Protein AF-0000000078982359 (afdb_homodimer)

Secondary structure (DSSP, 8-state):
--PPPPPEE-SSEEEE---GGGHHHHHHHHT-HHHHTTTTTSPPPHHHHHHHHHHHHHHHHHHS--EEEEEETTT--EEEEEEEE----SS-HHHHTSPEEEEEE-GGGTTSSHHHHHHHHHHHHHHHHS-S-EEEEE-TT-HHHHHHHHHTT-EEEEEEEETTEEEEEEEE-SS----/---PPPPEE-SSEEEE---GGGHHHHHHHHT-HHHHTTTTTSPPPHHHHHHHHHHHHHHHHHHS--EEEEEETTT--EEEEEEEE----SS-HHHHTSPEEEEEE-GGGTTSSHHHHHHHHHHHHHHHHS-S-EEEEE-TT-HHHHHHHHHTT-EEEEEEEETTEEEEEEEE-SS----

InterPro domains:
  IPR000182 GNAT domain [PF13302] (12-155)
  IPR000182 GNAT domain [PS51186] (13-175)
  IPR016181 Acyl-CoA N-acyltransferase [SSF55729] (5-157)
  IPR051531 N-acetyltransferase [PTHR43792] (6-157)

Radius of gyration: 21.73 Å; Cα contacts (8 Å, |Δi|>4): 662; chains: 2; bounding box: 39×65×48 Å

Nearest PDB structures (foldseek):
  3juw-assembly2_C-2  TM=9.168E-01  e=4.240E-15  Bordetella pertussis
  3juw-assembly1_A  TM=8.957E-01  e=3.537E-15  Bordetella pertussis
  3juw-assembly1_B  TM=9.236E-01  e=1.809E-14  Bordetella pertussis
  2j8n-assembly1_A  TM=7.593E-01  e=2.368E-08  Pseudomonas aeruginosa
  4j3g-assembly2_C  TM=7.528E-01  e=7.030E-08  Brucella abortus 2308

Organism: Ruegeria pomeroyi (strain ATCC 700808 / DSM 15171 / DSS-3) (NCBI:txid246200)

Structure (mmCIF, N/CA/C/O backbone):
data_AF-0000000078982359-model_v1
#
loop_
_entity.id
_entity.type
_entity.pdbx_description
1 polymer 'Acetyltransferase, GNAT family'
#
loop_
_atom_site.group_PDB
_atom_site.id
_atom_site.type_symbol
_atom_site.label_atom_id
_atom_site.label_alt_id
_atom_site.label_comp_id
_atom_site.label_asym_id
_atom_site.label_entity_id
_atom_site.label_seq_id
_atom_site.pdbx_PDB_ins_code
_atom_site.Cartn_x
_atom_site.Cartn_y
_atom_site.Cartn_z
_atom_site.occupancy
_atom_site.B_iso_or_equiv
_atom_site.auth_seq_id
_atom_site.auth_comp_id
_atom_site.auth_asym_id
_atom_site.auth_atom_id
_atom_site.pdbx_PDB_model_num
ATOM 1 N N . MET A 1 1 ? 3.758 9.062 -18.109 1 40.22 1 MET A N 1
ATOM 2 C CA . MET A 1 1 ? 2.52 8.609 -18.75 1 40.22 1 MET A CA 1
ATOM 3 C C . MET A 1 1 ? 1.85 7.523 -17.906 1 40.22 1 MET A C 1
ATOM 5 O O . MET A 1 1 ? 2.502 6.559 -17.5 1 40.22 1 MET A O 1
ATOM 9 N N . ILE A 1 2 ? 0.733 7.883 -17.25 1 53.97 2 ILE A N 1
ATOM 10 C CA . ILE A 1 2 ? 0.033 6.926 -16.406 1 53.97 2 ILE A CA 1
ATOM 11 C C . ILE A 1 2 ? -0.2 5.625 -17.156 1 53.97 2 ILE A C 1
ATOM 13 O O . ILE A 1 2 ? -0.814 5.629 -18.234 1 53.97 2 ILE A O 1
ATOM 17 N N . ARG A 1 3 ? 0.638 4.684 -17.047 1 64.88 3 ARG A N 1
ATOM 18 C CA . ARG A 1 3 ? 0.51 3.436 -17.781 1 64.88 3 ARG A CA 1
ATOM 19 C C . ARG A 1 3 ? -0.722 2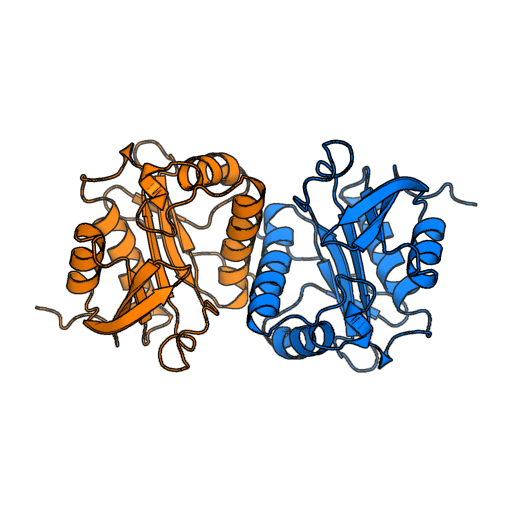.656 -17.344 1 64.88 3 ARG A C 1
ATOM 21 O O . ARG A 1 3 ? -0.945 2.469 -16.141 1 64.88 3 ARG A O 1
ATOM 28 N N . SER A 1 4 ? -1.652 2.486 -18.344 1 89.25 4 SER A N 1
ATOM 29 C CA . SER A 1 4 ? -2.863 1.702 -18.125 1 89.25 4 SER A CA 1
ATOM 30 C C . SER A 1 4 ? -2.531 0.239 -17.844 1 89.25 4 SER A C 1
ATOM 32 O O . SER A 1 4 ? -1.558 -0.293 -18.375 1 89.25 4 SER A O 1
ATOM 34 N N . ILE A 1 5 ? -3.135 -0.329 -16.906 1 96.62 5 ILE A N 1
ATOM 35 C CA . ILE A 1 5 ? -2.977 -1.745 -16.594 1 96.62 5 ILE A CA 1
ATOM 36 C C . ILE A 1 5 ? -3.523 -2.59 -17.75 1 96.62 5 ILE A C 1
ATOM 38 O O . ILE A 1 5 ? -4.691 -2.463 -18.109 1 96.62 5 ILE A O 1
ATOM 42 N N . PRO A 1 6 ? -2.734 -3.434 -18.344 1 97.62 6 PRO A N 1
ATOM 43 C CA . PRO A 1 6 ? -3.205 -4.215 -19.484 1 97.62 6 PRO A CA 1
ATOM 44 C C . PRO A 1 6 ? -4.344 -5.164 -19.125 1 97.62 6 PRO A C 1
ATOM 46 O O . PRO A 1 6 ? -4.398 -5.676 -18.016 1 97.62 6 PRO A O 1
ATOM 49 N N . ILE A 1 7 ? -5.172 -5.363 -20.078 1 98.5 7 ILE A N 1
ATOM 50 C CA . ILE A 1 7 ? -6.211 -6.379 -19.953 1 98.5 7 ILE A CA 1
ATOM 51 C C . ILE A 1 7 ? -5.762 -7.668 -20.641 1 98.5 7 ILE A C 1
ATOM 53 O O . ILE A 1 7 ? -5.332 -7.645 -21.797 1 98.5 7 ILE A O 1
ATOM 57 N N . LEU A 1 8 ? -5.766 -8.766 -19.906 1 98.81 8 LEU A N 1
ATOM 58 C CA . LEU A 1 8 ? -5.484 -10.062 -20.5 1 98.81 8 LEU A CA 1
ATOM 59 C C . LEU A 1 8 ? -6.766 -10.875 -20.688 1 98.81 8 LEU A C 1
ATOM 61 O O . LEU A 1 8 ? -7.441 -11.195 -19.703 1 98.81 8 LEU A O 1
ATOM 65 N N . ASN A 1 9 ? -7.074 -11.188 -21.906 1 98.69 9 ASN A N 1
ATOM 66 C CA . ASN A 1 9 ? -8.242 -12.016 -22.203 1 98.69 9 ASN A CA 1
ATOM 67 C C . ASN A 1 9 ? -7.844 -13.469 -22.438 1 98.69 9 ASN A C 1
ATOM 69 O O . ASN A 1 9 ? -6.895 -13.75 -23.172 1 98.69 9 ASN A O 1
ATOM 73 N N . THR A 1 10 ? -8.5 -14.359 -21.75 1 98.56 10 THR A N 1
ATOM 74 C CA . THR A 1 10 ? -8.352 -15.797 -21.984 1 98.56 10 THR A CA 1
ATOM 75 C C . THR A 1 10 ? -9.664 -16.406 -22.484 1 98.56 10 THR A C 1
ATOM 77 O O . THR A 1 10 ? -10.539 -15.68 -22.953 1 98.56 10 THR A O 1
ATOM 80 N N . GLY A 1 11 ? -9.711 -17.797 -22.531 1 98.38 11 GLY A N 1
ATOM 81 C CA . GLY A 1 11 ? -10.93 -18.438 -22.969 1 98.38 11 GLY A CA 1
ATOM 82 C C . GLY A 1 11 ? -12.133 -18.109 -22.125 1 98.38 11 GLY A C 1
ATOM 83 O O . GLY A 1 11 ? -13.219 -17.828 -22.641 1 98.38 11 GLY A O 1
ATOM 84 N N . ARG A 1 12 ? -12.016 -18.062 -20.781 1 98.69 12 ARG A N 1
ATOM 85 C CA . ARG A 1 12 ? -13.164 -17.891 -19.891 1 98.69 12 ARG A CA 1
ATOM 86 C C . ARG A 1 12 ? -12.992 -16.656 -19 1 98.69 12 ARG A C 1
ATOM 88 O O . ARG A 1 12 ? -13.938 -16.234 -18.344 1 98.69 12 ARG A O 1
ATOM 95 N N . LEU A 1 13 ? -11.742 -16.047 -19.047 1 98.88 13 LEU A N 1
ATOM 96 C CA . LEU A 1 13 ? -11.445 -15.039 -18.031 1 98.88 13 LEU A CA 1
ATOM 97 C C . LEU A 1 13 ? -10.977 -13.742 -18.672 1 98.88 13 LEU A C 1
ATOM 99 O O . LEU A 1 13 ? -10.516 -13.742 -19.812 1 98.88 13 LEU A O 1
ATOM 103 N N . ARG A 1 14 ? -11.148 -12.664 -17.969 1 98.88 14 ARG A N 1
ATOM 104 C CA . ARG A 1 14 ? -10.453 -11.398 -18.156 1 98.88 14 ARG A CA 1
ATOM 105 C C . ARG A 1 14 ? -9.656 -11.023 -16.906 1 98.88 14 ARG A C 1
ATOM 107 O O . ARG A 1 14 ? -10.195 -11.023 -15.797 1 98.88 14 ARG A O 1
ATOM 114 N N . LEU A 1 15 ? -8.375 -10.82 -17.078 1 98.94 15 LEU A N 1
ATOM 115 C CA . LEU A 1 15 ? -7.555 -10.234 -16.031 1 98.94 15 LEU A CA 1
ATOM 116 C C . LEU A 1 15 ? -7.453 -8.719 -16.203 1 98.94 15 LEU A C 1
ATOM 118 O O . LEU A 1 15 ? -7.02 -8.242 -17.25 1 98.94 15 LEU A O 1
ATOM 122 N N . VAL A 1 16 ? -7.848 -7.988 -15.203 1 98.75 16 VAL A N 1
ATOM 123 C CA . VAL A 1 16 ? -8.016 -6.547 -15.359 1 98.75 16 VAL A CA 1
ATOM 124 C C . VAL A 1 16 ? -7.449 -5.828 -14.133 1 98.75 16 VAL A C 1
ATOM 126 O O . VAL A 1 16 ? -7.32 -6.422 -13.062 1 98.75 16 VAL A O 1
ATOM 129 N N . GLY A 1 17 ? -7.035 -4.59 -14.344 1 98.38 17 GLY A N 1
ATOM 130 C CA . GLY A 1 17 ? -6.855 -3.748 -13.172 1 98.38 17 GLY A CA 1
ATOM 131 C C . GLY A 1 17 ? -8.133 -3.568 -12.367 1 98.38 17 GLY A C 1
ATOM 132 O O . GLY A 1 17 ? -9.188 -3.273 -12.93 1 98.38 17 GLY A O 1
ATOM 133 N N . MET A 1 18 ? -8.07 -3.734 -11.109 1 98.44 18 MET A N 1
ATOM 134 C CA . MET A 1 18 ? -9.273 -3.625 -10.281 1 98.44 18 MET A CA 1
ATOM 135 C C . MET A 1 18 ? -9.688 -2.166 -10.117 1 98.44 18 MET A C 1
ATOM 137 O O . MET A 1 18 ? -8.844 -1.27 -10.141 1 98.44 18 MET A O 1
ATOM 141 N N . ARG A 1 19 ? -11.008 -1.97 -9.984 1 97.56 19 ARG A N 1
ATOM 142 C CA . ARG A 1 19 ? -11.609 -0.652 -9.82 1 97.56 19 ARG A CA 1
ATOM 143 C C . ARG A 1 19 ? -12.25 -0.514 -8.445 1 97.56 19 ARG A C 1
ATOM 145 O O . ARG A 1 19 ? -12.461 -1.511 -7.746 1 97.56 19 ARG A O 1
ATOM 152 N N . PRO A 1 20 ? -12.555 0.729 -8.078 1 98 20 PRO A N 1
ATOM 153 C CA . PRO A 1 20 ? -13.172 0.924 -6.766 1 98 20 PRO A CA 1
ATOM 154 C C . PRO A 1 20 ? -14.398 0.046 -6.547 1 98 20 PRO A C 1
ATOM 156 O O . PRO A 1 20 ? -14.617 -0.461 -5.445 1 98 20 PRO A O 1
ATOM 159 N N . GLU A 1 21 ? -15.117 -0.183 -7.574 1 98.12 21 GLU A N 1
ATOM 160 C CA . GLU A 1 21 ? -16.359 -0.947 -7.477 1 98.12 21 GLU A CA 1
ATOM 161 C C . GLU A 1 21 ? -16.078 -2.42 -7.195 1 98.12 21 GLU A C 1
ATOM 163 O O . GLU A 1 21 ? -16.984 -3.174 -6.84 1 98.12 21 GLU A O 1
ATOM 168 N N . ASP A 1 22 ? -14.859 -2.873 -7.324 1 98.69 22 ASP A N 1
ATOM 169 C CA . ASP A 1 22 ? -14.484 -4.27 -7.113 1 98.69 22 ASP A CA 1
ATOM 170 C C . ASP A 1 22 ? -14.164 -4.535 -5.645 1 98.69 22 ASP A C 1
ATOM 172 O O . ASP A 1 22 ? -14.055 -5.691 -5.227 1 98.69 22 ASP A O 1
ATOM 176 N N . PHE A 1 23 ? -14.125 -3.486 -4.797 1 98.69 23 PHE A N 1
ATOM 177 C CA . PHE A 1 23 ? -13.562 -3.631 -3.459 1 98.69 23 PHE A CA 1
ATOM 178 C C . PHE A 1 23 ? -14.438 -4.543 -2.604 1 98.69 23 PHE A C 1
ATOM 180 O O . PHE A 1 23 ? -13.922 -5.391 -1.868 1 98.69 23 PHE A O 1
ATOM 187 N N . ASP A 1 24 ? -15.742 -4.34 -2.643 1 98.75 24 ASP A N 1
ATOM 188 C CA . ASP A 1 24 ? -16.594 -5.148 -1.787 1 98.75 24 ASP A CA 1
ATOM 189 C C . ASP A 1 24 ? -16.422 -6.637 -2.074 1 98.75 24 ASP A C 1
ATOM 191 O O . ASP A 1 24 ? -16.281 -7.441 -1.149 1 98.75 24 ASP A O 1
ATOM 195 N N . ARG A 1 25 ? -16.391 -7.008 -3.32 1 98.88 25 ARG A N 1
ATOM 196 C CA . ARG A 1 25 ? -16.188 -8.406 -3.709 1 98.88 25 ARG A CA 1
ATOM 197 C C . ARG A 1 25 ? -14.789 -8.883 -3.354 1 98.88 25 ARG A C 1
ATOM 199 O O . ARG A 1 25 ? -14.609 -10.016 -2.891 1 98.88 25 ARG A O 1
ATOM 206 N N . TYR A 1 26 ? -13.82 -8.062 -3.541 1 98.88 26 TYR A N 1
ATOM 207 C CA . TYR A 1 26 ? -12.445 -8.352 -3.137 1 98.88 26 TYR A CA 1
ATOM 208 C C . TYR A 1 26 ? -12.375 -8.68 -1.65 1 98.88 26 TYR A C 1
ATOM 210 O O . TYR A 1 26 ? -11.797 -9.703 -1.262 1 98.88 26 TYR A O 1
ATOM 218 N N . ALA A 1 27 ? -12.984 -7.812 -0.863 1 98.69 27 ALA A N 1
ATOM 219 C CA . ALA A 1 27 ? -12.984 -8 0.585 1 98.69 27 ALA A CA 1
ATOM 220 C C . ALA A 1 27 ? -13.703 -9.289 0.973 1 98.69 27 ALA A C 1
ATOM 222 O O . ALA A 1 27 ? -13.273 -10 1.888 1 98.69 27 ALA A O 1
ATOM 223 N N . GLU A 1 28 ? -14.781 -9.578 0.287 1 98.81 28 GLU A N 1
ATOM 224 C CA . GLU A 1 28 ? -15.516 -10.82 0.528 1 98.81 28 GLU A CA 1
ATOM 225 C C . GLU A 1 28 ? -14.625 -12.039 0.294 1 98.81 28 GLU A C 1
ATOM 227 O O . GLU A 1 28 ? -14.625 -12.977 1.092 1 98.81 28 GLU A O 1
ATOM 232 N N . ILE A 1 29 ? -13.867 -12.062 -0.733 1 98.81 29 ILE A N 1
ATOM 233 C CA . ILE A 1 29 ? -13.016 -13.188 -1.1 1 98.81 29 ILE A CA 1
ATOM 234 C C . ILE A 1 29 ? -11.938 -13.383 -0.037 1 98.81 29 ILE A C 1
ATOM 236 O O . ILE A 1 29 ? -11.727 -14.492 0.443 1 98.81 29 ILE A O 1
ATOM 240 N N . TRP A 1 30 ? -11.32 -12.32 0.445 1 98.56 30 TRP A N 1
ATOM 241 C CA . TRP A 1 30 ? -10.211 -12.406 1.384 1 98.56 30 TRP A CA 1
ATOM 242 C C . TRP A 1 30 ? -10.711 -12.641 2.805 1 98.56 30 TRP A C 1
ATOM 244 O O . TRP A 1 30 ? -9.93 -12.984 3.697 1 98.56 30 TRP A O 1
ATOM 254 N N . ALA A 1 31 ? -12.016 -12.477 2.977 1 98.19 31 ALA A N 1
ATOM 255 C CA . ALA A 1 31 ? -12.609 -12.766 4.277 1 98.19 31 ALA A CA 1
ATOM 256 C C . ALA A 1 31 ? -13.016 -14.227 4.383 1 98.19 31 ALA A C 1
ATOM 258 O O . ALA A 1 31 ? -13.383 -14.703 5.461 1 98.19 31 ALA A O 1
ATOM 259 N N . ASP A 1 32 ? -12.961 -14.969 3.33 1 98.19 32 ASP A N 1
ATOM 260 C CA . ASP A 1 32 ? -13.398 -16.359 3.289 1 98.19 32 ASP A CA 1
ATOM 261 C C . ASP A 1 32 ? -12.312 -17.297 3.83 1 98.19 32 ASP A C 1
ATOM 263 O O . ASP A 1 32 ? -11.188 -17.312 3.322 1 98.19 32 ASP A O 1
ATOM 267 N N . GLU A 1 33 ? -12.648 -18.125 4.785 1 97.44 33 GLU A N 1
ATOM 268 C CA . GLU A 1 33 ? -11.711 -19.031 5.441 1 97.44 33 GLU A CA 1
ATOM 269 C C . GLU A 1 33 ? -11.141 -20.047 4.453 1 97.44 33 GLU A C 1
ATOM 271 O O . GLU A 1 33 ? -9.984 -20.453 4.582 1 97.44 33 GLU A O 1
ATOM 276 N N . GLN A 1 34 ? -11.93 -20.406 3.52 1 96.69 34 GLN A N 1
ATOM 277 C CA . GLN A 1 34 ? -11.461 -21.375 2.521 1 96.69 34 GLN A CA 1
ATOM 278 C C . GLN A 1 34 ? -10.367 -20.766 1.645 1 96.69 34 GLN A C 1
ATOM 280 O O . GLN A 1 34 ? -9.453 -21.469 1.22 1 96.69 34 GLN A O 1
ATOM 285 N N . VAL A 1 35 ? -10.445 -19.516 1.417 1 97.44 35 VAL A N 1
ATOM 286 C CA . VAL A 1 35 ? -9.492 -18.828 0.551 1 97.44 35 VAL A CA 1
ATOM 287 C C . VAL A 1 35 ? -8.164 -18.656 1.277 1 97.44 35 VAL A C 1
ATOM 289 O O . VAL A 1 35 ? -7.098 -18.891 0.696 1 97.44 35 VAL A O 1
ATOM 292 N N . VAL A 1 36 ? -8.211 -18.375 2.586 1 97 36 VAL A N 1
ATOM 293 C CA . VAL A 1 36 ? -7 -17.953 3.281 1 97 36 VAL A CA 1
ATOM 294 C C . VAL A 1 36 ? -6.391 -19.141 4.023 1 97 36 VAL A C 1
ATOM 296 O O . VAL A 1 36 ? -5.371 -19 4.699 1 97 36 VAL A O 1
ATOM 299 N N . ARG A 1 37 ? -6.977 -20.297 3.859 1 94.88 37 ARG A N 1
ATOM 300 C CA . ARG A 1 37 ? -6.582 -21.469 4.633 1 94.88 37 ARG A CA 1
ATOM 301 C C . ARG A 1 37 ? -5.082 -21.719 4.512 1 94.88 37 ARG A C 1
ATOM 303 O O . ARG A 1 37 ? -4.414 -22.016 5.508 1 94.88 37 ARG A O 1
ATOM 310 N N . HIS A 1 38 ? -4.555 -21.578 3.322 1 94.62 38 HIS A N 1
ATOM 311 C CA . HIS A 1 38 ? -3.143 -21.859 3.092 1 94.62 38 HIS A CA 1
ATOM 312 C C . HIS A 1 38 ? -2.326 -20.578 3.039 1 94.62 38 HIS A C 1
ATOM 314 O O . HIS A 1 38 ? -1.146 -20.594 2.684 1 94.62 38 HIS A O 1
ATOM 320 N N . ILE A 1 39 ? -2.969 -19.422 3.277 1 93.25 39 ILE A N 1
ATOM 321 C CA . ILE A 1 39 ? -2.336 -18.109 3.223 1 93.25 39 ILE A CA 1
ATOM 322 C C . ILE A 1 39 ? -2.443 -17.438 4.586 1 93.25 39 ILE A C 1
ATOM 324 O O . ILE A 1 39 ? -3.264 -16.531 4.77 1 93.25 39 ILE A O 1
ATOM 328 N N . GLY A 1 40 ? -1.686 -17.812 5.527 1 88.81 40 GLY A N 1
ATOM 329 C CA . GLY A 1 40 ? -1.675 -17.219 6.855 1 88.81 40 GLY A CA 1
ATOM 330 C C . GLY A 1 40 ? -2.762 -17.766 7.762 1 88.81 40 GLY A C 1
ATOM 331 O O . GLY A 1 40 ? -2.676 -17.656 8.984 1 88.81 40 GLY A O 1
ATOM 332 N N . GLY A 1 41 ? -3.955 -18.328 7.203 1 90.38 41 GLY A N 1
ATOM 333 C CA . GLY A 1 41 ? -4.965 -19.047 7.961 1 90.38 41 GLY A CA 1
ATOM 334 C C . GLY A 1 41 ? -5.941 -18.125 8.68 1 90.38 41 GLY A C 1
ATOM 335 O O . GLY A 1 41 ? -6.746 -18.578 9.492 1 90.38 41 GLY A O 1
ATOM 336 N N . LYS A 1 42 ? -5.859 -16.875 8.516 1 94.44 42 LYS A N 1
ATOM 337 C CA . LYS A 1 42 ? -6.746 -15.898 9.148 1 94.44 42 LYS A CA 1
ATOM 338 C C . LYS A 1 42 ? -7.387 -14.977 8.117 1 94.44 42 LYS A C 1
ATOM 340 O O . LYS A 1 42 ? -6.684 -14.336 7.332 1 94.44 42 LYS A O 1
ATOM 345 N N . PRO A 1 43 ? -8.734 -14.945 8.18 1 97.62 43 PRO A N 1
ATOM 346 C CA . PRO A 1 43 ? -9.391 -13.992 7.285 1 97.62 43 PRO A CA 1
ATOM 347 C C . PRO A 1 43 ? -8.93 -12.555 7.516 1 97.62 43 PRO A C 1
ATOM 349 O O . PRO A 1 43 ? -8.703 -12.148 8.656 1 97.62 43 PRO A O 1
ATOM 352 N N . ARG A 1 44 ? -8.852 -11.836 6.441 1 96.75 44 ARG A N 1
ATOM 353 C CA . ARG A 1 44 ? -8.516 -10.422 6.559 1 96.75 44 ARG A CA 1
ATOM 354 C C . ARG A 1 44 ? -9.734 -9.609 6.984 1 96.75 44 ARG A C 1
ATOM 356 O O . ARG A 1 44 ? -10.852 -9.867 6.543 1 96.75 44 ARG A O 1
ATOM 363 N N . SER A 1 45 ? -9.453 -8.656 7.891 1 96.06 45 SER A N 1
ATOM 364 C CA . SER A 1 45 ? -10.484 -7.656 8.164 1 96.06 45 SER A CA 1
ATOM 365 C C . SER A 1 45 ? -10.719 -6.766 6.945 1 96.06 45 SER A C 1
ATOM 367 O O . SER A 1 45 ? -9.906 -6.738 6.02 1 96.06 45 SER A O 1
ATOM 369 N N . ARG A 1 46 ? -11.844 -6.07 6.914 1 95.75 46 ARG A N 1
ATOM 370 C CA . ARG A 1 46 ? -12.141 -5.164 5.809 1 95.75 46 ARG A CA 1
ATOM 371 C C . ARG A 1 46 ? -11.062 -4.094 5.672 1 95.75 46 ARG A C 1
ATOM 373 O O . ARG A 1 46 ? -10.719 -3.691 4.559 1 95.75 46 ARG A O 1
ATOM 380 N N . GLY A 1 47 ? -10.531 -3.592 6.809 1 96.06 47 GLY A N 1
ATOM 381 C CA . GLY A 1 47 ? -9.445 -2.631 6.785 1 96.06 47 GLY A CA 1
ATOM 382 C C . GLY A 1 47 ? -8.172 -3.188 6.18 1 96.06 47 GLY A C 1
ATOM 383 O O . GLY A 1 47 ? -7.508 -2.518 5.383 1 96.06 47 GLY A O 1
ATOM 384 N N . GLU A 1 48 ? -7.812 -4.383 6.578 1 96.19 48 GLU A N 1
ATOM 385 C CA . GLU A 1 48 ? -6.652 -5.043 5.984 1 96.19 48 GLU A CA 1
ATOM 386 C C . GLU A 1 48 ? -6.832 -5.227 4.48 1 96.19 48 GLU A C 1
ATOM 388 O O . GLU A 1 48 ? -5.875 -5.082 3.713 1 96.19 48 GLU A O 1
ATOM 393 N N . CYS A 1 49 ? -8.078 -5.531 4.086 1 98 49 CYS A N 1
ATOM 394 C CA . CYS A 1 49 ? -8.383 -5.676 2.666 1 98 49 CYS A CA 1
ATOM 395 C C . CYS A 1 49 ? -8.227 -4.344 1.939 1 98 49 CYS A C 1
ATOM 397 O O . CYS A 1 49 ? -7.711 -4.297 0.822 1 98 49 CYS A O 1
ATOM 399 N N . TRP A 1 50 ? -8.672 -3.311 2.566 1 97.88 50 TRP A N 1
ATOM 400 C CA . TRP A 1 50 ? -8.539 -1.994 1.952 1 97.88 50 TRP A CA 1
ATOM 401 C C . TRP A 1 50 ? -7.07 -1.646 1.717 1 97.88 50 TRP A C 1
ATOM 403 O O . TRP A 1 50 ? -6.695 -1.229 0.62 1 97.88 50 TRP A O 1
ATOM 413 N N . ASP A 1 51 ? -6.242 -1.884 2.693 1 97.5 51 ASP A N 1
ATOM 414 C CA . ASP A 1 51 ? -4.812 -1.611 2.572 1 97.5 51 ASP A CA 1
ATOM 415 C C . ASP A 1 51 ? -4.195 -2.428 1.44 1 97.5 51 ASP A C 1
ATOM 417 O O . ASP A 1 51 ? -3.426 -1.898 0.635 1 97.5 51 ASP A O 1
ATOM 421 N N . ALA A 1 52 ? -4.531 -3.691 1.439 1 97.94 52 ALA A N 1
ATOM 422 C CA . ALA A 1 52 ? -3.996 -4.57 0.401 1 97.94 52 ALA A CA 1
ATOM 423 C C . ALA A 1 52 ? -4.488 -4.148 -0.981 1 97.94 52 ALA A C 1
ATOM 425 O O . ALA A 1 52 ? -3.727 -4.164 -1.95 1 97.94 52 ALA A O 1
ATOM 426 N N . PHE A 1 53 ? -5.785 -3.742 -1.032 1 98.69 53 PHE A N 1
ATOM 427 C CA . PHE A 1 53 ? -6.422 -3.297 -2.266 1 98.69 53 PHE A CA 1
ATOM 428 C C . PHE A 1 53 ? -5.711 -2.072 -2.83 1 98.69 53 PHE A C 1
ATOM 430 O O . PHE A 1 53 ? -5.418 -2.012 -4.027 1 98.69 53 PHE A O 1
ATOM 437 N N . LEU A 1 54 ? -5.363 -1.138 -1.993 1 98.44 54 LEU A N 1
ATOM 438 C CA . LEU A 1 54 ? -4.633 0.064 -2.383 1 98.44 54 LEU A CA 1
ATOM 439 C C . LEU A 1 54 ? -3.217 -0.28 -2.83 1 98.44 54 LEU A C 1
ATOM 441 O O . LEU A 1 54 ? -2.723 0.266 -3.818 1 98.44 54 LEU A O 1
ATOM 445 N N . ARG A 1 55 ? -2.557 -1.158 -2.133 1 98.31 55 ARG A N 1
ATOM 446 C CA . ARG A 1 55 ? -1.194 -1.547 -2.48 1 98.31 55 ARG A CA 1
ATOM 447 C C . ARG A 1 55 ? -1.147 -2.199 -3.859 1 98.31 55 ARG A C 1
ATOM 449 O O . ARG A 1 55 ? -0.199 -1.988 -4.617 1 98.31 55 ARG A O 1
ATOM 456 N N . ASN A 1 56 ? -2.176 -3 -4.129 1 98.5 56 ASN A N 1
ATOM 457 C CA . ASN A 1 56 ? -2.234 -3.623 -5.449 1 98.5 56 ASN A CA 1
ATOM 458 C C . ASN A 1 56 ? -2.246 -2.582 -6.562 1 98.5 56 ASN A C 1
ATOM 460 O O . ASN A 1 56 ? -1.494 -2.695 -7.531 1 98.5 56 ASN A O 1
ATOM 464 N N . GLU A 1 57 ? -3.068 -1.582 -6.41 1 98 57 GLU A N 1
ATOM 465 C CA . GLU A 1 57 ? -3.146 -0.511 -7.402 1 98 57 GLU A CA 1
ATOM 466 C C . GLU A 1 57 ? -1.838 0.27 -7.473 1 98 57 GLU A C 1
ATOM 468 O O . GLU A 1 57 ? -1.324 0.53 -8.562 1 98 57 GLU A O 1
ATOM 473 N N . GLY A 1 58 ? -1.33 0.603 -6.359 1 98 58 GLY A N 1
ATOM 474 C CA . GLY A 1 58 ? -0.084 1.352 -6.332 1 98 58 GLY A CA 1
ATOM 475 C C . GLY A 1 58 ? 1.078 0.6 -6.953 1 98 58 GLY A C 1
ATOM 476 O O . GLY A 1 58 ? 1.948 1.203 -7.582 1 98 58 GLY A O 1
ATOM 477 N N . HIS A 1 59 ? 1.102 -0.661 -6.727 1 98.31 59 HIS A N 1
ATOM 478 C CA . HIS A 1 59 ? 2.197 -1.469 -7.25 1 98.31 59 HIS A CA 1
ATOM 479 C C . HIS A 1 59 ? 2.275 -1.375 -8.773 1 98.31 59 HIS A C 1
ATOM 481 O O . HIS A 1 59 ? 3.359 -1.207 -9.336 1 98.31 59 HIS A O 1
ATOM 487 N N . TRP A 1 60 ? 1.129 -1.481 -9.469 1 97.88 60 TRP A N 1
ATOM 488 C CA . TRP A 1 60 ? 1.105 -1.334 -10.922 1 97.88 60 TRP A CA 1
ATOM 489 C C . TRP A 1 60 ? 1.743 -0.015 -11.344 1 97.88 60 TRP A C 1
ATOM 491 O O . TRP A 1 60 ? 2.586 0.014 -12.242 1 97.88 60 TRP A O 1
ATOM 501 N N . HIS A 1 61 ? 1.416 0.956 -10.672 1 95.75 61 HIS A N 1
ATOM 502 C CA . HIS A 1 61 ? 1.817 2.289 -11.102 1 95.75 61 HIS A CA 1
ATOM 503 C C . HIS A 1 61 ? 3.273 2.568 -10.742 1 95.75 61 HIS A C 1
ATOM 505 O O . HIS A 1 61 ? 3.971 3.277 -11.469 1 95.75 61 HIS A O 1
ATOM 511 N N . MET A 1 62 ? 3.711 1.947 -9.711 1 97.25 62 MET A N 1
ATOM 512 C CA . MET A 1 62 ? 5.066 2.24 -9.25 1 97.25 62 MET A CA 1
ATOM 513 C C . MET A 1 62 ? 6.082 1.33 -9.938 1 97.25 62 MET A C 1
ATOM 515 O O . MET A 1 62 ? 7.254 1.687 -10.062 1 97.25 62 MET A O 1
ATOM 519 N N . THR A 1 63 ? 5.605 0.162 -10.406 1 97.06 63 THR A N 1
ATOM 520 C CA . THR A 1 63 ? 6.602 -0.803 -10.859 1 97.06 63 THR A CA 1
ATOM 521 C C . THR A 1 63 ? 6.312 -1.257 -12.281 1 97.06 63 THR A C 1
ATOM 523 O O . THR A 1 63 ? 7.172 -1.846 -12.938 1 97.06 63 THR A O 1
ATOM 526 N N . GLY A 1 64 ? 5.109 -1.049 -12.805 1 96.56 64 GLY A N 1
ATOM 527 C CA . GLY A 1 64 ? 4.762 -1.439 -14.156 1 96.56 64 GLY A CA 1
ATOM 528 C C . GLY A 1 64 ? 4.211 -2.85 -14.25 1 96.56 64 GLY A C 1
ATOM 529 O O . GLY A 1 64 ? 3.959 -3.354 -15.344 1 96.56 64 GLY A O 1
ATOM 530 N N . PHE A 1 65 ? 4.125 -3.512 -13.141 1 97.69 65 PHE A N 1
ATOM 531 C CA . PHE A 1 65 ? 3.451 -4.801 -13.031 1 97.69 65 PHE A CA 1
ATOM 532 C C . PHE A 1 65 ? 2.756 -4.941 -11.688 1 97.69 65 PHE A C 1
ATOM 534 O O . PHE A 1 65 ? 2.949 -4.113 -10.789 1 97.69 65 PHE A O 1
ATOM 541 N N . GLY A 1 66 ? 1.85 -5.965 -11.594 1 98.25 66 GLY A N 1
ATOM 542 C CA . GLY A 1 66 ? 1.102 -6.113 -10.352 1 98.25 66 GLY A CA 1
ATOM 543 C C . GLY A 1 66 ? 0.059 -7.215 -10.414 1 98.25 66 GLY A C 1
ATOM 544 O O . GLY A 1 66 ? 0.182 -8.148 -11.203 1 98.25 66 GLY A O 1
ATOM 545 N N . GLN A 1 67 ? -0.887 -7.125 -9.484 1 98.75 67 GLN A N 1
ATOM 546 C CA . GLN A 1 67 ? -1.969 -8.094 -9.367 1 98.75 67 GLN A CA 1
ATOM 547 C C . GLN A 1 67 ? -3.174 -7.684 -10.211 1 98.75 67 GLN A C 1
ATOM 549 O O . GLN A 1 67 ? -3.652 -6.555 -10.102 1 98.75 67 GLN A O 1
ATOM 554 N N . TRP A 1 68 ? -3.621 -8.641 -11.008 1 98.94 68 TRP A N 1
ATOM 555 C CA . TRP A 1 68 ? -4.895 -8.461 -11.695 1 98.94 68 TRP A CA 1
ATOM 556 C C . TRP A 1 68 ? -6.051 -8.977 -10.844 1 98.94 68 TRP A C 1
ATOM 558 O O . TRP A 1 68 ? -5.887 -9.922 -10.07 1 98.94 68 TRP A O 1
ATOM 568 N N . GLY A 1 69 ? -7.219 -8.305 -11.016 1 98.94 69 GLY A N 1
ATOM 569 C CA . GLY A 1 69 ? -8.453 -9.023 -10.734 1 98.94 69 GLY A CA 1
ATOM 570 C C . GLY A 1 69 ? -8.797 -10.055 -11.789 1 98.94 69 GLY A C 1
ATOM 571 O O . GLY A 1 69 ? -8.633 -9.805 -12.984 1 98.94 69 GLY A O 1
ATOM 572 N N . VAL A 1 70 ? -9.164 -11.227 -11.336 1 98.94 70 VAL A N 1
ATOM 573 C CA . VAL A 1 70 ? -9.617 -12.289 -12.227 1 98.94 70 VAL A CA 1
ATOM 574 C C . VAL A 1 70 ? -11.141 -12.234 -12.352 1 98.94 70 VAL A C 1
ATOM 576 O O . VAL A 1 70 ? -11.859 -12.453 -11.367 1 98.94 70 VAL A O 1
ATOM 579 N N . VAL A 1 71 ? -11.609 -11.969 -13.57 1 98.94 71 VAL A N 1
ATOM 580 C CA . VAL A 1 71 ? -13.031 -11.773 -13.805 1 98.94 71 VAL A CA 1
ATOM 581 C C . VAL A 1 71 ? -13.547 -12.852 -14.758 1 98.94 71 VAL A C 1
ATOM 583 O O . VAL A 1 71 ? -12.953 -13.094 -15.812 1 98.94 71 VAL A O 1
ATOM 586 N N . LEU A 1 72 ? -14.641 -13.492 -14.32 1 98.75 72 LEU A N 1
ATOM 587 C CA . LEU A 1 72 ? -15.305 -14.422 -15.234 1 98.75 72 LEU A CA 1
ATOM 588 C C . LEU A 1 72 ? -15.977 -13.672 -16.375 1 98.75 72 LEU A C 1
ATOM 590 O O . LEU A 1 72 ? -16.766 -12.75 -16.141 1 98.75 72 LEU A O 1
ATOM 594 N N . GLN A 1 73 ? -15.664 -14.094 -17.578 1 98.25 73 GLN A N 1
ATOM 595 C CA . GLN A 1 73 ? -16.234 -13.406 -18.734 1 98.25 73 GLN A CA 1
ATOM 596 C C . GLN A 1 73 ? -17.75 -13.586 -18.766 1 98.25 73 GLN A C 1
ATOM 598 O O . GLN A 1 73 ? -18.484 -12.648 -19.094 1 98.25 73 GLN A O 1
ATOM 603 N N . LYS A 1 74 ? -18.172 -14.742 -18.422 1 97.25 74 LYS A N 1
ATOM 604 C CA . LYS A 1 74 ? -19.594 -15.086 -18.547 1 97.25 74 LYS A CA 1
ATOM 605 C C . LYS A 1 74 ? -20.453 -14.234 -17.609 1 97.25 74 LYS A C 1
ATOM 607 O O . LYS A 1 74 ? -21.547 -13.82 -17.969 1 97.25 74 LYS A O 1
ATOM 612 N N . THR A 1 75 ? -20 -13.906 -16.422 1 97.75 75 THR A N 1
ATOM 613 C CA . THR A 1 75 ? -20.828 -13.25 -15.414 1 97.75 75 THR A CA 1
ATOM 614 C C . THR A 1 75 ? -20.281 -11.867 -15.078 1 97.75 75 THR A C 1
ATOM 616 O O . THR A 1 75 ? -20.938 -11.086 -14.383 1 97.75 75 THR A O 1
ATOM 619 N N . ARG A 1 76 ? -19.078 -11.586 -15.508 1 98 76 ARG A N 1
ATOM 620 C CA . ARG A 1 76 ? -18.375 -10.336 -15.219 1 98 76 ARG A CA 1
ATOM 621 C C . ARG A 1 76 ? -18.094 -10.195 -13.727 1 98 76 ARG A C 1
ATOM 623 O O . ARG A 1 76 ? -17.922 -9.086 -13.227 1 98 76 ARG A O 1
ATOM 630 N N . ARG A 1 77 ? -18.125 -11.281 -13.07 1 98.38 77 ARG A N 1
ATOM 631 C CA . ARG A 1 77 ? -17.906 -11.289 -11.625 1 98.38 77 ARG A CA 1
ATOM 632 C C . ARG A 1 77 ? -16.422 -11.477 -11.312 1 98.38 77 ARG A C 1
ATOM 634 O O . ARG A 1 77 ? -15.75 -12.32 -11.906 1 98.38 77 ARG A O 1
ATOM 641 N N . LEU A 1 78 ? -15.922 -10.617 -10.375 1 98.94 78 LEU A N 1
ATOM 642 C CA . LEU A 1 78 ? -14.594 -10.844 -9.812 1 98.94 78 LEU A CA 1
ATOM 643 C C . LEU A 1 78 ? -14.547 -12.141 -9.023 1 98.94 78 LEU A C 1
ATOM 645 O O . LEU A 1 78 ? -15.344 -12.344 -8.102 1 98.94 78 LEU A O 1
ATOM 649 N N . VAL A 1 79 ? -13.594 -13.039 -9.352 1 98.88 79 VAL A N 1
ATOM 650 C CA . VAL A 1 79 ? -13.586 -14.336 -8.688 1 98.88 79 VAL A CA 1
ATOM 651 C C . VAL A 1 79 ? -12.203 -14.609 -8.102 1 98.88 79 VAL A C 1
ATOM 653 O O . VAL A 1 79 ? -11.93 -15.719 -7.633 1 98.88 79 VAL A O 1
ATOM 656 N N . GLY A 1 80 ? -11.328 -13.688 -8.141 1 98.81 80 GLY A N 1
ATOM 657 C CA . GLY A 1 80 ? -10.008 -13.859 -7.559 1 98.81 80 GLY A CA 1
ATOM 658 C C . GLY A 1 80 ? -9.016 -12.805 -8.008 1 98.81 80 GLY A C 1
ATOM 659 O O . GLY A 1 80 ? -9.406 -11.734 -8.461 1 98.81 80 GLY A O 1
ATOM 660 N N . GLN A 1 81 ? -7.762 -13.062 -7.797 1 98.88 81 GLN A N 1
ATOM 661 C CA . GLN A 1 81 ? -6.66 -12.211 -8.242 1 98.88 81 GLN A CA 1
ATOM 662 C C . GLN A 1 81 ? -5.41 -13.039 -8.523 1 98.88 81 GLN A C 1
ATOM 664 O O . GLN A 1 81 ? -5.254 -14.141 -7.988 1 98.88 81 GLN A O 1
ATOM 669 N N . ALA A 1 82 ? -4.617 -12.562 -9.375 1 98.88 82 ALA A N 1
ATOM 670 C CA . ALA A 1 82 ? -3.361 -13.203 -9.758 1 98.88 82 ALA A CA 1
ATOM 671 C C . ALA A 1 82 ? -2.359 -12.18 -10.273 1 98.88 82 ALA A C 1
ATOM 673 O O . ALA A 1 82 ? -2.734 -11.227 -10.961 1 98.88 82 ALA A O 1
ATOM 674 N N . GLY A 1 83 ? -1.139 -12.383 -9.945 1 98.75 83 GLY A N 1
ATOM 675 C CA . GLY A 1 83 ? -0.109 -11.5 -10.469 1 98.75 83 GLY A CA 1
ATOM 676 C C . GLY A 1 83 ? 1.149 -11.484 -9.625 1 98.75 83 GLY A C 1
ATOM 677 O O . GLY A 1 83 ? 1.568 -12.516 -9.102 1 98.75 83 GLY A O 1
ATOM 678 N N . PHE A 1 84 ? 1.797 -10.359 -9.594 1 98.62 84 PHE A N 1
ATOM 679 C CA . PHE A 1 84 ? 3.154 -10.289 -9.07 1 98.62 84 PHE A CA 1
ATOM 680 C C . PHE A 1 84 ? 3.328 -9.055 -8.188 1 98.62 84 PHE A C 1
ATOM 682 O O . PHE A 1 84 ? 2.619 -8.062 -8.352 1 98.62 84 PHE A O 1
ATOM 689 N N . PHE A 1 85 ? 4.223 -9.109 -7.273 1 98.44 85 PHE A N 1
ATOM 690 C CA . PHE A 1 85 ? 4.469 -7.98 -6.383 1 98.44 85 PHE A CA 1
ATOM 691 C C . PHE A 1 85 ? 5.82 -8.117 -5.695 1 98.44 85 PHE A C 1
ATOM 693 O O . PHE A 1 85 ? 6.348 -9.227 -5.566 1 98.44 85 PHE A O 1
ATOM 700 N N . TYR A 1 86 ? 6.406 -6.996 -5.316 1 97.62 86 TYR A N 1
ATOM 701 C CA . TYR A 1 86 ? 7.527 -7.023 -4.383 1 97.62 86 TYR A CA 1
ATOM 702 C C . TYR A 1 86 ? 7.039 -7.086 -2.941 1 97.62 86 TYR A C 1
ATOM 704 O O . TYR A 1 86 ? 6.125 -6.352 -2.557 1 97.62 86 TYR A O 1
ATOM 712 N N . SER A 1 87 ? 7.551 -7.965 -2.273 1 92.06 87 SER A N 1
ATOM 713 C CA . SER A 1 87 ? 7.254 -8.078 -0.85 1 92.06 87 SER A CA 1
ATOM 714 C C . SER A 1 87 ? 8.523 -7.973 -0.008 1 92.06 87 SER A C 1
ATOM 716 O O . SER A 1 87 ? 9.633 -8.078 -0.533 1 92.06 87 SER A O 1
ATOM 718 N N . SER A 1 88 ? 8.391 -7.531 1.222 1 87.31 88 SER A N 1
ATOM 719 C CA . SER A 1 88 ? 9.477 -7.523 2.191 1 87.31 88 SER A CA 1
ATOM 720 C C . SER A 1 88 ? 9.164 -8.422 3.385 1 87.31 88 SER A C 1
ATOM 722 O O . SER A 1 88 ? 8.711 -7.938 4.426 1 87.31 88 SER A O 1
ATOM 724 N N . ARG A 1 89 ? 9.406 -9.688 3.195 1 89.94 89 ARG A N 1
ATOM 725 C CA . ARG A 1 89 ? 9.008 -10.656 4.215 1 89.94 89 ARG A CA 1
ATOM 726 C C . ARG A 1 89 ? 10.227 -11.188 4.969 1 89.94 89 ARG A C 1
ATOM 728 O O . ARG A 1 89 ? 10.117 -12.156 5.715 1 89.94 89 ARG A O 1
ATOM 735 N N . ASP A 1 90 ? 11.367 -10.539 4.793 1 91.38 90 ASP A N 1
ATOM 736 C CA . ASP A 1 90 ? 12.609 -10.883 5.48 1 91.38 90 ASP A CA 1
ATOM 737 C C . ASP A 1 90 ? 12.977 -12.344 5.25 1 91.38 90 ASP A C 1
ATOM 739 O O . ASP A 1 90 ? 13.25 -13.078 6.199 1 91.38 90 ASP A O 1
ATOM 743 N N . MET A 1 91 ? 12.891 -12.812 4.004 1 95.94 91 MET A N 1
ATOM 744 C CA . MET A 1 91 ? 13.219 -14.188 3.645 1 95.94 91 MET A CA 1
ATOM 745 C C . MET A 1 91 ? 14.617 -14.266 3.029 1 95.94 91 MET A C 1
ATOM 747 O O . MET A 1 91 ? 15.039 -15.336 2.58 1 95.94 91 MET A O 1
ATOM 751 N N . GLY A 1 92 ? 15.359 -13.109 3.006 1 95 92 GLY A N 1
ATOM 752 C CA . GLY A 1 92 ? 16.703 -13.07 2.457 1 95 92 GLY A CA 1
ATOM 753 C C . GLY A 1 92 ? 16.766 -12.477 1.064 1 95 92 GLY A C 1
ATOM 754 O O . GLY A 1 92 ? 15.75 -12.398 0.37 1 95 92 GLY A O 1
ATOM 755 N N . PRO A 1 93 ? 17.953 -11.984 0.638 1 94.38 93 PRO A N 1
ATOM 756 C CA . PRO A 1 93 ? 18.094 -11.266 -0.632 1 94.38 93 PRO A CA 1
ATOM 757 C C . PRO A 1 93 ? 17.812 -12.156 -1.844 1 94.38 93 PRO A C 1
ATOM 759 O O . PRO A 1 93 ? 17.469 -11.648 -2.914 1 94.38 93 PRO A O 1
ATOM 762 N N . ASP A 1 94 ? 17.969 -13.445 -1.657 1 95.62 94 ASP A N 1
ATOM 763 C CA . ASP A 1 94 ? 17.719 -14.359 -2.77 1 95.62 94 ASP A CA 1
ATOM 764 C C . ASP A 1 94 ? 16.234 -14.531 -3.031 1 95.62 94 ASP A C 1
ATOM 766 O O . ASP A 1 94 ? 15.836 -15.109 -4.043 1 95.62 94 ASP A O 1
ATOM 770 N N . PHE A 1 95 ? 15.445 -14.07 -2.127 1 97.31 95 PHE A N 1
ATOM 771 C CA . PHE A 1 95 ? 14 -14.164 -2.26 1 97.31 95 PHE A CA 1
ATOM 772 C C . PHE A 1 95 ? 13.375 -12.773 -2.342 1 97.31 95 PHE A C 1
ATOM 774 O O . PHE A 1 95 ? 12.68 -12.453 -3.307 1 97.31 95 PHE A O 1
ATOM 781 N N . ASP A 1 96 ? 13.766 -11.844 -1.424 1 95.81 96 ASP A N 1
ATOM 782 C CA . ASP A 1 96 ? 13.086 -10.562 -1.23 1 95.81 96 ASP A CA 1
ATOM 783 C C . ASP A 1 96 ? 13.43 -9.586 -2.35 1 95.81 96 ASP A C 1
ATOM 785 O O . ASP A 1 96 ? 12.742 -8.578 -2.537 1 95.81 96 ASP A O 1
ATOM 789 N N . ALA A 1 97 ? 14.469 -9.828 -3.117 1 94.94 97 ALA A N 1
ATOM 790 C CA . ALA A 1 97 ? 14.906 -8.922 -4.172 1 94.94 97 ALA A CA 1
ATOM 791 C C . ALA A 1 97 ? 14.125 -9.156 -5.461 1 94.94 97 ALA A C 1
ATOM 793 O O . ALA A 1 97 ? 14.227 -8.375 -6.41 1 94.94 97 ALA A O 1
ATOM 794 N N . TYR A 1 98 ? 13.266 -10.164 -5.516 1 97.19 98 TYR A N 1
ATOM 795 C CA . TYR A 1 98 ? 12.602 -10.539 -6.762 1 97.19 98 TYR A CA 1
ATOM 796 C C . TYR A 1 98 ? 11.094 -10.453 -6.625 1 97.19 98 TYR A C 1
ATOM 798 O O . TYR A 1 98 ? 10.547 -10.648 -5.535 1 97.19 98 TYR A O 1
ATOM 806 N N . PRO A 1 99 ? 10.406 -10.195 -7.805 1 97.88 99 PRO A N 1
ATOM 807 C CA . PRO A 1 99 ? 8.945 -10.227 -7.746 1 97.88 99 PRO A CA 1
ATOM 80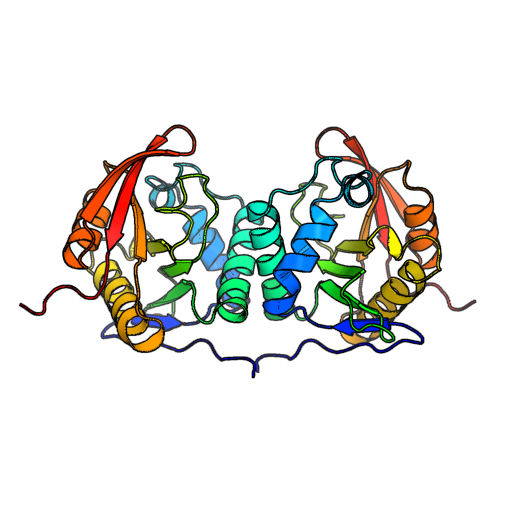8 C C . PRO A 1 99 ? 8.406 -11.586 -7.309 1 97.88 99 PRO A C 1
ATOM 810 O O . PRO A 1 99 ? 8.93 -12.625 -7.715 1 97.88 99 PRO A O 1
ATOM 813 N N . GLU A 1 100 ? 7.457 -11.5 -6.496 1 98.44 100 GLU A N 1
ATOM 814 C CA . GLU A 1 100 ? 6.762 -12.695 -6.023 1 98.44 100 GLU A CA 1
ATOM 815 C C . GLU A 1 100 ? 5.438 -12.883 -6.758 1 98.44 100 GLU A C 1
ATOM 817 O O . GLU A 1 100 ? 4.711 -11.914 -7.008 1 98.44 100 GLU A O 1
ATOM 822 N N . ALA A 1 101 ? 5.18 -14.117 -7.137 1 98.5 101 ALA A N 1
ATOM 823 C CA . ALA A 1 101 ? 3.885 -14.453 -7.727 1 98.5 101 ALA A CA 1
ATOM 824 C C . ALA A 1 101 ? 2.885 -14.875 -6.652 1 98.5 101 ALA A C 1
ATOM 826 O O . ALA A 1 101 ? 3.242 -15.57 -5.699 1 98.5 101 ALA A O 1
ATOM 827 N N . GLY A 1 102 ? 1.686 -14.469 -6.824 1 98.12 102 GLY A N 1
ATOM 828 C CA . GLY A 1 102 ? 0.589 -14.898 -5.969 1 98.12 102 GLY A CA 1
ATOM 829 C C . GLY A 1 102 ? -0.732 -15.008 -6.707 1 98.12 102 GLY A C 1
ATOM 830 O O . GLY A 1 102 ? -0.959 -14.312 -7.695 1 98.12 102 GLY A O 1
ATOM 831 N N . TRP A 1 103 ? -1.543 -15.898 -6.18 1 98.56 103 TRP A N 1
ATOM 832 C CA . TRP A 1 103 ? -2.861 -16.094 -6.777 1 98.56 103 TRP A CA 1
ATOM 833 C C . TRP A 1 103 ? -3.834 -16.688 -5.762 1 98.56 103 TRP A C 1
ATOM 835 O O . TRP A 1 103 ? -3.443 -17.5 -4.918 1 98.56 103 TRP A O 1
ATOM 845 N N . VAL A 1 104 ? -5.074 -16.25 -5.832 1 98.12 104 VAL A N 1
ATOM 846 C CA . VAL A 1 104 ? -6.184 -16.797 -5.066 1 98.12 104 VAL A CA 1
ATOM 847 C C . VAL A 1 104 ? -7.457 -16.781 -5.906 1 98.12 104 VAL A C 1
ATOM 849 O O . VAL A 1 104 ? -7.652 -15.883 -6.727 1 98.12 104 VAL A O 1
ATOM 852 N N . LEU A 1 105 ? -8.281 -17.766 -5.766 1 98.31 105 LEU A N 1
ATOM 853 C CA . LEU A 1 105 ? -9.617 -17.797 -6.355 1 98.31 105 LEU A CA 1
ATOM 854 C C . LEU A 1 105 ? -10.68 -18.016 -5.281 1 98.31 105 LEU A C 1
ATOM 856 O O . LEU A 1 105 ? -10.461 -18.781 -4.332 1 98.31 105 LEU A O 1
ATOM 860 N N . ALA A 1 106 ? -11.781 -17.375 -5.477 1 98.62 106 ALA A N 1
ATOM 861 C CA . ALA A 1 106 ? -12.945 -17.672 -4.645 1 98.62 106 ALA A CA 1
ATOM 862 C C . ALA A 1 106 ? -13.32 -19.141 -4.723 1 98.62 106 ALA A C 1
ATOM 864 O O . ALA A 1 106 ? -13.109 -19.797 -5.754 1 98.62 106 ALA A O 1
ATOM 865 N N . PRO A 1 107 ? -13.938 -19.609 -3.693 1 97.94 107 PRO A N 1
ATOM 866 C CA . PRO A 1 107 ? -14.242 -21.031 -3.645 1 97.94 107 PRO A CA 1
ATOM 867 C C . PRO A 1 107 ? -15.102 -21.484 -4.82 1 97.94 107 PRO A C 1
ATOM 869 O O . PRO A 1 107 ? -14.867 -22.562 -5.383 1 97.94 107 PRO A O 1
ATOM 872 N N . GLU A 1 108 ? -16.016 -20.672 -5.27 1 97.56 108 GLU A N 1
ATOM 873 C CA . GLU A 1 108 ? -16.938 -21.047 -6.34 1 97.56 108 GLU A CA 1
ATOM 874 C C . GLU A 1 108 ? -16.203 -21.156 -7.676 1 97.56 108 GLU A C 1
ATOM 876 O O . GLU A 1 108 ? -16.734 -21.719 -8.641 1 97.56 108 GLU A O 1
ATOM 881 N N . ALA A 1 109 ? -15.023 -20.656 -7.746 1 97.88 109 ALA A N 1
ATOM 882 C CA . ALA A 1 109 ? -14.258 -20.672 -8.984 1 97.88 109 ALA A CA 1
ATOM 883 C C . ALA A 1 109 ? -13.133 -21.703 -8.922 1 97.88 109 ALA A C 1
ATOM 885 O O . ALA A 1 109 ? -12.352 -21.844 -9.867 1 97.88 109 ALA A O 1
ATOM 886 N N . GLN A 1 110 ? -13 -22.453 -7.852 1 96.62 110 GLN A N 1
ATOM 887 C CA . GLN A 1 110 ? -11.938 -23.438 -7.676 1 96.62 110 GLN A CA 1
ATOM 888 C C . GLN A 1 110 ? -12.32 -24.781 -8.273 1 96.62 110 GLN A C 1
ATOM 890 O O . GLN A 1 110 ? -13.508 -25.078 -8.438 1 96.62 110 GLN A O 1
ATOM 895 N N . GLY A 1 111 ? -11.289 -25.547 -8.656 1 95.25 111 GLY A N 1
ATOM 896 C CA . GLY A 1 111 ? -11.508 -26.891 -9.125 1 95.25 111 GLY A CA 1
ATOM 897 C C . GLY A 1 111 ? -12.031 -26.953 -10.555 1 95.25 111 GLY A C 1
ATOM 898 O O . GLY A 1 111 ? -12.562 -27.984 -10.984 1 95.25 111 GLY A O 1
ATOM 899 N N . GLN A 1 112 ? -11.914 -25.844 -11.266 1 96.62 112 GLN A N 1
ATOM 900 C CA . GLN A 1 112 ? -12.461 -25.766 -12.617 1 96.62 112 GLN A CA 1
ATOM 901 C C . GLN A 1 112 ? -11.367 -25.422 -13.625 1 96.62 112 GLN A C 1
ATOM 903 O O . GLN A 1 112 ? -11.664 -25.141 -14.789 1 96.62 112 GLN A O 1
ATOM 908 N N . GLY A 1 113 ? -10.164 -25.344 -13.203 1 97.31 113 GLY A N 1
ATOM 909 C CA . GLY A 1 113 ? -9.055 -25.016 -14.086 1 97.31 113 GLY A CA 1
ATOM 910 C C . GLY A 1 113 ? -8.891 -23.531 -14.297 1 97.31 113 GLY A C 1
ATOM 911 O O . GLY A 1 113 ? -7.996 -23.094 -15.031 1 97.31 113 GLY A O 1
ATOM 912 N N . LEU A 1 114 ? -9.711 -22.688 -13.672 1 98.31 114 LEU A N 1
ATOM 913 C CA . LEU A 1 114 ? -9.68 -21.234 -13.852 1 98.31 114 LEU A CA 1
ATOM 914 C C . LEU A 1 114 ? -8.398 -20.656 -13.266 1 98.31 114 LEU A C 1
ATOM 916 O O . LEU A 1 114 ? -7.852 -19.688 -13.812 1 98.31 114 LEU A O 1
ATOM 920 N N . GLY A 1 115 ? -7.914 -21.203 -12.148 1 98.06 115 GLY A N 1
ATOM 921 C CA . GLY A 1 115 ? -6.656 -20.766 -11.57 1 98.06 115 GLY A CA 1
ATOM 922 C C . GLY A 1 115 ? -5.48 -20.906 -12.516 1 98.06 115 GLY A C 1
ATOM 923 O O . GLY A 1 115 ? -4.719 -19.969 -12.719 1 98.06 115 GLY A O 1
ATOM 924 N N . ARG A 1 116 ? -5.398 -22.109 -13.062 1 98.25 116 ARG A N 1
ATOM 925 C CA . ARG A 1 116 ? -4.332 -22.375 -14.031 1 98.25 116 ARG A CA 1
ATOM 926 C C . ARG A 1 116 ? -4.43 -21.422 -15.219 1 98.25 116 ARG A C 1
ATOM 928 O O . ARG A 1 116 ? -3.416 -20.906 -15.688 1 98.25 116 ARG A O 1
ATOM 935 N N . GLU A 1 117 ? -5.656 -21.234 -15.711 1 98.69 117 GLU A N 1
ATOM 936 C CA . GLU A 1 117 ? -5.898 -20.344 -16.844 1 98.69 117 GLU A CA 1
ATOM 937 C C . GLU A 1 117 ? -5.445 -18.922 -16.531 1 98.69 117 GLU A C 1
ATOM 939 O O . GLU A 1 117 ? -4.738 -18.297 -17.328 1 98.69 117 GLU A O 1
ATOM 944 N N . ALA A 1 118 ? -5.777 -18.359 -15.391 1 98.88 118 ALA A N 1
ATOM 945 C CA . ALA A 1 118 ? -5.445 -17 -14.984 1 98.88 118 ALA A CA 1
ATOM 946 C C . ALA A 1 118 ? -3.943 -16.844 -14.773 1 98.88 118 ALA A C 1
ATOM 948 O O . ALA A 1 118 ? -3.33 -15.906 -15.297 1 98.88 118 ALA A O 1
ATOM 949 N N . VAL A 1 119 ? -3.387 -17.75 -14.039 1 98.75 119 VAL A N 1
ATOM 950 C CA . VAL A 1 119 ? -1.989 -17.656 -13.625 1 98.75 119 VAL A CA 1
ATOM 951 C C . VAL A 1 119 ? -1.078 -17.859 -14.836 1 98.75 119 VAL A C 1
ATOM 953 O O . VAL A 1 119 ? -0.064 -17.172 -14.969 1 98.75 119 VAL A O 1
ATOM 956 N N . ALA A 1 120 ? -1.442 -18.734 -15.727 1 98.44 120 ALA A N 1
ATOM 957 C CA . ALA A 1 120 ? -0.675 -18.922 -16.953 1 98.44 120 ALA A CA 1
ATOM 958 C C . ALA A 1 120 ? -0.68 -17.641 -17.797 1 98.44 120 ALA A C 1
ATOM 960 O O . ALA A 1 120 ? 0.359 -17.234 -18.328 1 98.44 120 ALA A O 1
ATOM 961 N N . ALA A 1 121 ? -1.854 -17 -17.953 1 98.81 121 ALA A N 1
ATOM 962 C CA . ALA A 1 121 ? -1.95 -15.766 -18.719 1 98.81 121 ALA A CA 1
ATOM 963 C C . ALA A 1 121 ? -1.084 -14.672 -18.094 1 98.81 121 ALA A C 1
ATOM 965 O O . ALA A 1 121 ? -0.387 -13.953 -18.812 1 98.81 121 ALA A O 1
ATOM 966 N N . ALA A 1 122 ? -1.122 -14.57 -16.781 1 98.75 122 ALA A N 1
ATOM 967 C CA . ALA A 1 122 ? -0.301 -13.578 -16.078 1 98.75 122 ALA A CA 1
ATOM 968 C C . ALA A 1 122 ? 1.186 -13.844 -16.312 1 98.75 122 ALA A C 1
ATOM 970 O O . ALA A 1 122 ? 1.95 -12.914 -16.578 1 98.75 122 ALA A O 1
ATOM 971 N N . HIS A 1 123 ? 1.582 -15.094 -16.203 1 98.38 123 HIS A N 1
ATOM 972 C CA . HIS A 1 123 ? 2.988 -15.445 -16.375 1 98.38 123 HIS A CA 1
ATOM 973 C C . HIS A 1 123 ? 3.443 -15.227 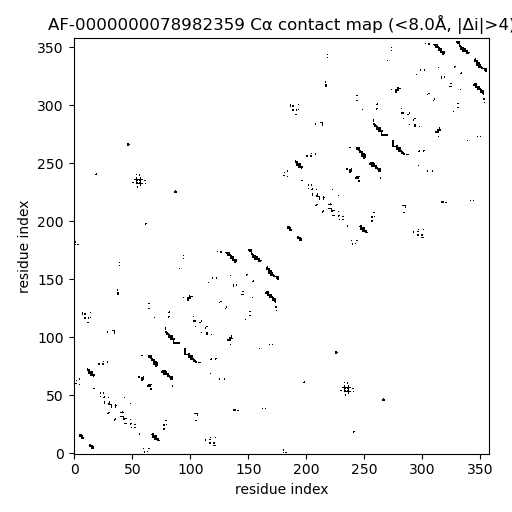-17.812 1 98.38 123 HIS A C 1
ATOM 975 O O . HIS A 1 123 ? 4.566 -14.773 -18.047 1 98.38 123 HIS A O 1
ATOM 981 N N . ASP A 1 124 ? 2.598 -15.547 -18.781 1 97.81 124 ASP A N 1
ATOM 982 C CA . ASP A 1 124 ? 2.93 -15.281 -20.172 1 97.81 124 ASP A CA 1
ATOM 983 C C . ASP A 1 124 ? 3.189 -13.797 -20.406 1 97.81 124 ASP A C 1
ATOM 985 O O . ASP A 1 124 ? 4.145 -13.43 -21.094 1 97.81 124 ASP A O 1
ATOM 989 N N . TRP A 1 125 ? 2.326 -13.031 -19.859 1 98.06 125 TRP A N 1
ATOM 990 C CA . TRP A 1 125 ? 2.51 -11.586 -19.969 1 98.06 125 TRP A CA 1
ATOM 991 C C . TRP A 1 125 ? 3.822 -11.148 -19.328 1 98.06 125 TRP A C 1
ATOM 993 O O . TRP A 1 125 ? 4.59 -10.391 -19.922 1 98.06 125 TRP A O 1
ATOM 1003 N N . PHE A 1 126 ? 4.055 -11.609 -18.094 1 97.69 126 PHE A N 1
ATOM 1004 C CA . PHE A 1 126 ? 5.258 -11.227 -17.359 1 97.69 126 PHE A CA 1
ATOM 1005 C C . PHE A 1 126 ? 6.512 -11.602 -18.141 1 97.69 126 PHE A C 1
ATOM 1007 O O . PHE A 1 126 ? 7.434 -10.797 -18.281 1 97.69 126 PHE A O 1
ATOM 1014 N N . ASP A 1 127 ? 6.551 -12.75 -18.703 1 97.12 127 ASP A N 1
ATOM 1015 C CA . ASP A 1 127 ? 7.699 -13.258 -19.438 1 97.12 127 ASP A CA 1
ATOM 1016 C C . ASP A 1 127 ? 7.977 -12.406 -20.672 1 97.12 127 ASP A C 1
ATOM 1018 O O . ASP A 1 127 ? 9.133 -12.242 -21.078 1 97.12 127 ASP A O 1
ATOM 1022 N N . ARG A 1 128 ? 7 -11.82 -21.234 1 96 128 ARG A N 1
ATOM 1023 C CA . ARG A 1 128 ? 7.125 -11.055 -22.469 1 96 128 ARG A CA 1
ATOM 1024 C C . ARG A 1 128 ? 7.469 -9.594 -22.172 1 96 128 ARG A C 1
ATOM 1026 O O . ARG A 1 128 ? 8.156 -8.945 -22.953 1 96 128 ARG A O 1
ATOM 1033 N N . VAL A 1 129 ? 7.066 -9.086 -21.109 1 94.88 129 VAL A N 1
ATOM 1034 C CA . VAL A 1 129 ? 7.082 -7.645 -20.906 1 94.88 129 VAL A CA 1
ATOM 1035 C C . VAL A 1 129 ? 8.172 -7.277 -19.891 1 94.88 129 VAL A C 1
ATOM 1037 O O . VAL A 1 129 ? 8.867 -6.277 -20.062 1 94.88 129 VAL A O 1
ATOM 1040 N N . ILE A 1 130 ? 8.336 -7.859 -18.719 1 84 130 ILE A N 1
ATOM 1041 C CA . ILE A 1 130 ? 9.227 -7.543 -17.609 1 84 130 ILE A CA 1
ATOM 1042 C C . ILE A 1 130 ? 10.383 -8.539 -17.578 1 84 130 ILE A C 1
ATOM 1044 O O . ILE A 1 130 ? 11.547 -8.148 -17.453 1 84 130 ILE A O 1
ATOM 1048 N N . PRO A 1 131 ? 10.391 -9.648 -18.125 1 82.12 131 PRO A N 1
ATOM 1049 C CA . PRO A 1 131 ? 11.125 -10.914 -18.031 1 82.12 131 PRO A CA 1
ATOM 1050 C C . PRO A 1 131 ? 12.156 -10.906 -16.906 1 82.12 131 PRO A C 1
ATOM 1052 O O . PRO A 1 131 ? 12.602 -9.836 -16.484 1 82.12 131 PRO A O 1
ATOM 1055 N N . GLY A 1 132 ? 12.336 -12.023 -16.219 1 92.81 132 GLY A N 1
ATOM 1056 C CA . GLY A 1 132 ? 13.297 -12.188 -15.141 1 92.81 132 GLY A CA 1
ATOM 1057 C C . GLY A 1 132 ? 12.875 -13.219 -14.109 1 92.81 132 GLY A C 1
ATOM 1058 O O . GLY A 1 132 ? 11.906 -13.961 -14.328 1 92.81 132 GLY A O 1
ATOM 1059 N N . ARG A 1 133 ? 13.625 -13.227 -13.062 1 96.75 133 ARG A N 1
ATOM 1060 C CA . ARG A 1 133 ? 13.383 -14.203 -12 1 96.75 133 ARG A CA 1
ATOM 1061 C C . ARG A 1 133 ? 12.117 -13.859 -11.219 1 96.75 133 ARG A C 1
ATOM 1063 O O . ARG A 1 133 ? 11.852 -12.688 -10.938 1 96.75 133 ARG A O 1
ATOM 1070 N N . LEU A 1 134 ? 11.375 -14.883 -10.945 1 98.31 134 LEU A N 1
ATOM 1071 C CA . LEU A 1 134 ? 10.227 -14.812 -10.047 1 98.31 134 LEU A CA 1
ATOM 1072 C C . LEU A 1 134 ? 10.406 -15.742 -8.852 1 98.31 134 LEU A C 1
ATOM 1074 O O . LEU A 1 134 ? 11.109 -16.75 -8.953 1 98.31 134 LEU A O 1
ATOM 1078 N N . VAL A 1 135 ? 9.82 -15.344 -7.77 1 98.62 135 VAL A N 1
ATOM 1079 C CA . VAL A 1 135 ? 9.766 -16.219 -6.605 1 98.62 135 VAL A CA 1
ATOM 1080 C C . VAL A 1 135 ? 8.312 -16.438 -6.188 1 98.62 135 VAL A C 1
ATOM 1082 O O . VAL A 1 135 ? 7.41 -15.758 -6.688 1 98.62 135 VAL A O 1
ATOM 1085 N N . ALA A 1 136 ? 8.055 -17.406 -5.336 1 98.5 136 ALA A N 1
ATOM 1086 C CA . ALA A 1 136 ? 6.754 -17.703 -4.742 1 98.5 136 ALA A CA 1
ATOM 1087 C C . ALA A 1 136 ? 6.914 -18.344 -3.367 1 98.5 136 ALA A C 1
ATOM 1089 O O . ALA A 1 136 ? 7.91 -19.016 -3.098 1 98.5 136 ALA A O 1
ATOM 1090 N N . MET A 1 137 ? 6 -18.078 -2.551 1 98.38 137 MET A N 1
ATOM 1091 C CA . MET A 1 137 ? 5.898 -18.672 -1.221 1 98.38 137 MET A CA 1
ATOM 1092 C C . MET A 1 137 ? 4.582 -19.422 -1.059 1 98.38 137 MET A C 1
ATOM 1094 O O . MET A 1 137 ? 3.508 -18.828 -1.151 1 98.38 137 MET A O 1
ATOM 1098 N N . ILE A 1 138 ? 4.676 -20.797 -0.844 1 98.5 138 ILE A N 1
ATOM 1099 C CA . ILE A 1 138 ? 3.475 -21.609 -0.837 1 98.5 138 ILE A CA 1
ATOM 1100 C C . ILE A 1 138 ? 3.502 -22.562 0.365 1 98.5 138 ILE A C 1
ATOM 1102 O O . ILE A 1 138 ? 4.539 -23.141 0.676 1 98.5 138 ILE A O 1
ATOM 1106 N N . ALA A 1 139 ? 2.346 -22.656 1.081 1 98.19 139 ALA A N 1
ATOM 1107 C CA . ALA A 1 139 ? 2.25 -23.641 2.156 1 98.19 139 ALA A CA 1
ATOM 1108 C C . ALA A 1 139 ? 2.541 -25.047 1.639 1 98.19 139 ALA A C 1
ATOM 1110 O O . ALA A 1 139 ? 2.039 -25.438 0.585 1 98.19 139 ALA A O 1
ATOM 1111 N N . PRO A 1 140 ? 3.301 -25.828 2.4 1 97.62 140 PRO A N 1
ATOM 1112 C CA . PRO A 1 140 ? 3.709 -27.141 1.916 1 97.62 140 PRO A CA 1
ATOM 1113 C C . PRO A 1 140 ? 2.525 -28.078 1.699 1 97.62 140 PRO A C 1
ATOM 1115 O O . PRO A 1 140 ? 2.615 -29.016 0.902 1 97.62 140 PRO A O 1
ATOM 1118 N N . ASP A 1 141 ? 1.421 -27.812 2.346 1 96.81 141 ASP A N 1
ATOM 1119 C CA . ASP A 1 141 ? 0.265 -28.703 2.211 1 96.81 141 ASP A CA 1
ATOM 1120 C C . ASP A 1 141 ? -0.674 -28.203 1.112 1 96.81 141 ASP A C 1
ATOM 1122 O O . ASP A 1 141 ? -1.698 -28.828 0.836 1 96.81 141 ASP A O 1
ATOM 1126 N N . ASN A 1 142 ? -0.365 -27.078 0.53 1 97.19 142 ASN A N 1
ATOM 1127 C CA . ASN A 1 142 ? -1.144 -26.594 -0.6 1 97.19 142 ASN A CA 1
ATOM 1128 C C . ASN A 1 142 ? -0.719 -27.25 -1.907 1 97.19 142 ASN A C 1
ATOM 1130 O O . ASN A 1 142 ? -0.161 -26.594 -2.789 1 97.19 142 ASN A O 1
ATOM 1134 N N . THR A 1 143 ? -1.094 -28.469 -2.07 1 96.62 143 THR A N 1
ATOM 1135 C CA . THR A 1 143 ? -0.623 -29.328 -3.156 1 96.62 143 THR A CA 1
ATOM 1136 C C . THR A 1 143 ? -1.082 -28.781 -4.508 1 96.62 143 THR A C 1
ATOM 1138 O O . THR A 1 143 ? -0.323 -28.797 -5.477 1 96.62 143 THR A O 1
ATOM 1141 N N . PRO A 1 144 ? -2.338 -28.281 -4.613 1 95.94 144 PRO A N 1
ATOM 1142 C CA . PRO A 1 144 ? -2.756 -27.734 -5.906 1 95.94 144 PRO A CA 1
ATOM 1143 C C . PRO A 1 144 ? -1.903 -26.547 -6.344 1 95.94 144 PRO A C 1
ATOM 1145 O O . PRO A 1 144 ? -1.501 -26.469 -7.508 1 95.94 144 PRO A O 1
ATOM 1148 N N . SER A 1 145 ? -1.571 -25.625 -5.465 1 97.88 145 SER A N 1
ATOM 1149 C CA . SER A 1 145 ? -0.761 -24.453 -5.809 1 97.88 145 SER A CA 1
ATOM 1150 C C . SER A 1 145 ? 0.678 -24.859 -6.117 1 97.88 145 SER A C 1
ATOM 1152 O O . SER A 1 145 ? 1.303 -24.297 -7.023 1 97.88 145 SER A O 1
ATOM 1154 N N . LEU A 1 146 ? 1.162 -25.828 -5.359 1 98.19 146 LEU A N 1
ATOM 1155 C CA . LEU A 1 146 ? 2.51 -26.312 -5.625 1 98.19 146 LEU A CA 1
ATOM 1156 C C . LEU A 1 146 ? 2.596 -26.938 -7.016 1 98.19 146 LEU A C 1
ATOM 1158 O O . LEU A 1 146 ? 3.561 -26.719 -7.746 1 98.19 146 LEU A O 1
ATOM 1162 N N . GLY A 1 147 ? 1.611 -27.781 -7.305 1 97.56 147 GLY A N 1
ATOM 1163 C CA . GLY A 1 147 ? 1.562 -28.359 -8.633 1 97.56 147 GLY A CA 1
ATOM 1164 C C . GLY A 1 147 ? 1.497 -27.328 -9.742 1 97.56 147 GLY A C 1
ATOM 1165 O O . GLY A 1 147 ? 2.189 -27.453 -10.758 1 97.56 147 GLY A O 1
ATOM 1166 N N . LEU A 1 148 ? 0.676 -26.297 -9.586 1 97.62 148 LEU A N 1
ATOM 1167 C CA . LEU A 1 148 ? 0.57 -25.219 -10.555 1 97.62 148 LEU A CA 1
ATOM 1168 C C . LEU A 1 148 ? 1.903 -24.484 -10.703 1 97.62 148 LEU A C 1
ATOM 1170 O O . LEU A 1 148 ? 2.357 -24.25 -11.828 1 97.62 148 LEU A O 1
ATOM 1174 N N . ALA A 1 149 ? 2.553 -24.188 -9.594 1 98.25 149 ALA A N 1
ATOM 1175 C CA . ALA A 1 149 ? 3.859 -23.547 -9.633 1 98.25 149 ALA A CA 1
ATOM 1176 C C . ALA A 1 149 ? 4.871 -24.391 -10.398 1 98.25 149 ALA A C 1
ATOM 1178 O O . ALA A 1 149 ? 5.625 -23.859 -11.227 1 98.25 149 ALA A O 1
ATOM 1179 N N . GLN A 1 150 ? 4.871 -25.625 -10.125 1 97.44 150 GLN A N 1
ATOM 1180 C CA . GLN A 1 150 ? 5.781 -26.531 -10.82 1 97.44 150 GLN A CA 1
ATOM 1181 C C . GLN A 1 150 ? 5.543 -26.5 -12.32 1 97.44 150 GLN A C 1
ATOM 1183 O O . GLN A 1 150 ? 6.492 -26.469 -13.109 1 97.44 150 GLN A O 1
ATOM 1188 N N . SER A 1 151 ? 4.324 -26.531 -12.711 1 96.44 151 SER A N 1
ATOM 1189 C CA . SER A 1 151 ? 3.973 -26.531 -14.125 1 96.44 151 SER A CA 1
ATOM 1190 C C . SER A 1 151 ? 4.41 -25.234 -14.805 1 96.44 151 SER A C 1
ATOM 1192 O O . SER A 1 151 ? 4.555 -25.188 -16.031 1 96.44 151 SER A O 1
ATOM 1194 N N . LEU A 1 152 ? 4.605 -24.203 -14.078 1 97.31 152 LEU A N 1
ATOM 1195 C CA . LEU A 1 152 ? 4.996 -22.891 -14.609 1 97.31 152 LEU A CA 1
ATOM 1196 C C . LEU A 1 152 ? 6.512 -22.719 -14.555 1 97.31 152 LEU A C 1
ATOM 1198 O O . LEU A 1 152 ? 7.031 -21.656 -14.922 1 97.31 152 LEU A O 1
ATOM 1202 N N . GLY A 1 153 ? 7.207 -23.688 -14.031 1 97.31 153 GLY A N 1
ATOM 1203 C CA . GLY A 1 153 ? 8.664 -23.672 -14.062 1 97.31 153 GLY A CA 1
ATOM 1204 C C . GLY A 1 153 ? 9.281 -23.328 -12.727 1 97.31 153 GLY A C 1
ATOM 1205 O O . GLY A 1 153 ? 10.5 -23.141 -12.625 1 97.31 153 GLY A O 1
ATOM 1206 N N . TYR A 1 154 ? 8.523 -23.266 -11.664 1 98.44 154 TYR A N 1
ATOM 1207 C CA . TYR A 1 154 ? 9.078 -23 -10.336 1 98.44 154 TYR A CA 1
ATOM 1208 C C . TYR A 1 154 ? 9.758 -24.234 -9.773 1 98.44 154 TYR A C 1
ATOM 1210 O O . TYR A 1 154 ? 9.281 -25.359 -9.969 1 98.44 154 TYR A O 1
ATOM 1218 N N . ARG A 1 155 ? 10.812 -23.969 -9.031 1 97.94 155 ARG A N 1
ATOM 1219 C CA . ARG A 1 155 ? 11.523 -25 -8.281 1 97.94 155 ARG A CA 1
ATOM 1220 C C . ARG A 1 155 ? 11.703 -24.594 -6.824 1 97.94 155 ARG A C 1
ATOM 1222 O O . ARG A 1 155 ? 11.945 -23.422 -6.5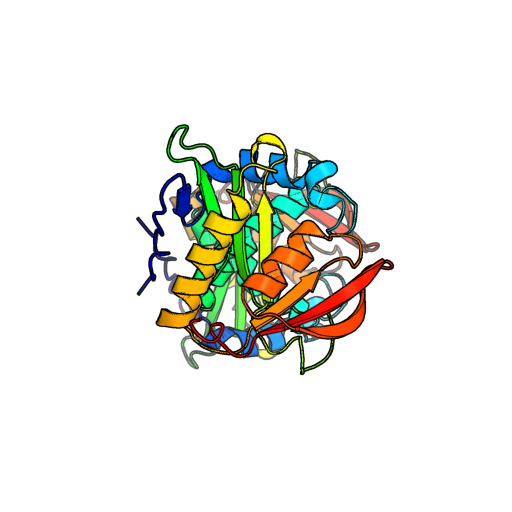2 1 97.94 155 ARG A O 1
ATOM 1229 N N . PRO A 1 156 ? 11.664 -25.562 -5.934 1 98.06 156 PRO A N 1
ATOM 1230 C CA . PRO A 1 156 ? 11.875 -25.219 -4.523 1 98.06 156 PRO A CA 1
ATOM 1231 C C . PRO A 1 156 ? 13.289 -24.719 -4.242 1 98.06 156 PRO A C 1
ATOM 1233 O O . PRO A 1 156 ? 14.258 -25.25 -4.797 1 98.06 156 PRO A O 1
ATOM 1236 N N . MET A 1 157 ? 13.305 -23.672 -3.475 1 98.19 157 MET A N 1
ATOM 1237 C CA . MET A 1 157 ? 14.578 -23.156 -2.979 1 98.19 157 MET A CA 1
ATOM 1238 C C . MET A 1 157 ? 14.891 -23.719 -1.596 1 98.19 157 MET A C 1
ATOM 1240 O O . MET A 1 157 ? 15.984 -24.234 -1.364 1 98.19 157 MET A O 1
ATOM 1244 N N . ARG A 1 158 ? 14.016 -23.531 -0.698 1 98.19 158 ARG A N 1
ATOM 1245 C CA . ARG A 1 158 ? 14.164 -23.984 0.684 1 98.19 158 ARG A CA 1
ATOM 1246 C C . ARG A 1 158 ? 12.844 -23.875 1.437 1 98.19 158 ARG A C 1
ATOM 1248 O O . ARG A 1 158 ? 11.898 -23.234 0.958 1 98.19 158 ARG A O 1
ATOM 1255 N N . GLU A 1 159 ? 12.82 -24.578 2.57 1 97.88 159 GLU A N 1
ATOM 1256 C CA . GLU A 1 159 ? 11.719 -24.406 3.516 1 97.88 159 GLU A CA 1
ATOM 1257 C C . GLU A 1 159 ? 12 -23.266 4.492 1 97.88 159 GLU A C 1
ATOM 1259 O O . GLU A 1 159 ? 13.156 -22.984 4.797 1 97.88 159 GLU A O 1
ATOM 1264 N N . ALA A 1 160 ? 10.977 -22.609 4.879 1 97.62 160 ALA A N 1
ATOM 1265 C CA . ALA A 1 160 ? 11.07 -21.516 5.852 1 97.62 160 ALA A CA 1
ATOM 1266 C C . ALA A 1 160 ? 9.805 -21.422 6.695 1 97.62 160 ALA A C 1
ATOM 1268 O O . ALA A 1 160 ? 8.93 -22.297 6.613 1 97.62 160 ALA A O 1
ATOM 1269 N N . GLU A 1 161 ? 9.797 -20.578 7.66 1 96.62 161 GLU A N 1
ATOM 1270 C CA . GLU A 1 161 ? 8.625 -20.25 8.469 1 96.62 161 GLU A CA 1
ATOM 1271 C C . GLU A 1 161 ? 8.18 -18.812 8.258 1 96.62 161 GLU A C 1
ATOM 1273 O O . GLU A 1 161 ? 9.016 -17.906 8.203 1 96.62 161 GLU A O 1
ATOM 1278 N N . PHE A 1 162 ? 6.992 -18.656 8.109 1 94.56 162 PHE A N 1
ATOM 1279 C CA . PHE A 1 162 ? 6.41 -17.328 7.992 1 94.56 162 PHE A CA 1
ATOM 1280 C C . PHE A 1 162 ? 5.105 -17.219 8.773 1 94.56 162 PHE A C 1
ATOM 1282 O O . PHE A 1 162 ? 4.191 -18.031 8.562 1 94.56 162 PHE A O 1
ATOM 1289 N N . GLY A 1 163 ? 5.062 -16.219 9.617 1 92.19 163 GLY A N 1
ATOM 1290 C CA . GLY A 1 163 ? 3.879 -16.078 10.445 1 92.19 163 GLY A CA 1
ATOM 1291 C C . GLY A 1 163 ? 3.604 -17.297 11.312 1 92.19 163 GLY A C 1
ATOM 1292 O O . GLY A 1 163 ? 2.447 -17.656 11.523 1 92.19 163 GLY A O 1
ATOM 1293 N N . GLY A 1 164 ? 4.59 -17.922 11.695 1 93.88 164 GLY A N 1
ATOM 1294 C CA . GLY A 1 164 ? 4.473 -19.094 12.547 1 93.88 164 GLY A CA 1
ATOM 1295 C C . GLY A 1 164 ? 4.082 -20.344 11.797 1 93.88 164 GLY A C 1
ATOM 1296 O O . GLY A 1 164 ? 3.76 -21.375 12.406 1 93.88 164 GLY A O 1
ATOM 1297 N N . ARG A 1 165 ? 4.098 -20.344 10.477 1 95.94 165 ARG A N 1
ATOM 1298 C CA . ARG A 1 165 ? 3.678 -21.484 9.664 1 95.94 165 ARG A CA 1
ATOM 1299 C C . ARG A 1 165 ? 4.766 -21.875 8.68 1 95.94 165 ARG A C 1
ATOM 1301 O O . ARG A 1 165 ? 5.516 -21.031 8.195 1 95.94 165 ARG A O 1
ATOM 1308 N N . PRO A 1 166 ? 4.805 -23.156 8.406 1 97.12 166 PRO A N 1
ATOM 1309 C CA . PRO A 1 166 ? 5.777 -23.594 7.398 1 97.12 166 PRO A CA 1
ATOM 1310 C C . PRO A 1 166 ? 5.418 -23.141 5.988 1 97.12 166 PRO A C 1
ATOM 1312 O O . PRO A 1 166 ? 4.238 -23.125 5.625 1 97.12 166 PRO A O 1
ATOM 1315 N N . VAL A 1 167 ? 6.488 -22.734 5.25 1 98 167 VAL A N 1
ATOM 1316 C CA . VAL A 1 167 ? 6.297 -22.344 3.855 1 98 167 VAL A CA 1
ATOM 1317 C C . VAL A 1 167 ? 7.426 -22.906 3 1 98 167 VAL A C 1
ATOM 1319 O O . VAL A 1 167 ? 8.539 -23.109 3.488 1 98 167 VAL A O 1
ATOM 1322 N N . THR A 1 168 ? 7.09 -23.219 1.819 1 98.62 168 THR A N 1
ATOM 1323 C CA . THR A 1 168 ? 8.086 -23.547 0.803 1 98.62 168 THR A CA 1
ATOM 1324 C C . THR A 1 168 ? 8.383 -22.328 -0.07 1 98.62 168 THR A C 1
ATOM 1326 O O . THR A 1 168 ? 7.473 -21.734 -0.651 1 98.62 168 THR A O 1
ATOM 1329 N N . LEU A 1 169 ? 9.625 -21.906 -0.064 1 98.75 169 LEU A N 1
ATOM 1330 C CA . LEU A 1 169 ? 10.062 -20.844 -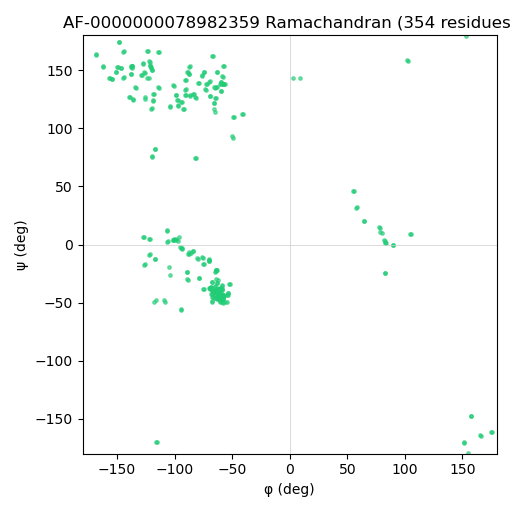0.967 1 98.75 169 LEU A CA 1
ATOM 1331 C C . LEU A 1 169 ? 10.484 -21.422 -2.314 1 98.75 169 LEU A C 1
ATOM 1333 O O . LEU A 1 169 ? 11.25 -22.391 -2.369 1 98.75 169 LEU A O 1
ATOM 1337 N N . LEU A 1 170 ? 9.93 -20.859 -3.406 1 98.81 170 LEU A N 1
ATOM 1338 C CA . LEU A 1 170 ? 10.188 -21.344 -4.762 1 98.81 170 LEU A CA 1
ATOM 1339 C C . LEU A 1 170 ? 10.766 -20.234 -5.629 1 98.81 170 LEU A C 1
ATOM 1341 O O . LEU A 1 170 ? 10.586 -19.047 -5.336 1 98.81 170 LEU A O 1
ATOM 1345 N N . ARG A 1 171 ? 11.453 -20.641 -6.684 1 98.31 171 ARG A N 1
ATOM 1346 C CA . ARG A 1 171 ? 11.961 -19.672 -7.652 1 98.31 171 ARG A CA 1
ATOM 1347 C C . ARG A 1 171 ? 11.75 -20.172 -9.078 1 98.31 171 ARG A C 1
ATOM 1349 O O . ARG A 1 171 ? 11.688 -21.375 -9.32 1 98.31 171 ARG A O 1
ATOM 1356 N N . ARG A 1 172 ? 11.633 -19.25 -9.977 1 97.56 172 ARG A N 1
ATOM 1357 C CA . ARG A 1 172 ? 11.547 -19.469 -11.414 1 97.56 172 ARG A CA 1
ATOM 1358 C C . ARG A 1 172 ? 12.422 -18.484 -12.18 1 97.56 172 ARG A C 1
ATOM 1360 O O . ARG A 1 172 ? 12.273 -17.266 -12.023 1 97.56 172 ARG A O 1
ATOM 1367 N N . ASP A 1 173 ? 13.352 -18.922 -13.023 1 94.38 173 ASP A N 1
ATOM 1368 C CA . ASP A 1 173 ? 14.328 -18.062 -13.688 1 94.38 173 ASP A CA 1
ATOM 1369 C C . ASP A 1 173 ? 13.859 -17.688 -15.094 1 94.38 173 ASP A C 1
ATOM 1371 O O . ASP A 1 173 ? 14.578 -17.016 -15.836 1 94.38 173 ASP A O 1
ATOM 1375 N N . GLY A 1 174 ? 12.727 -18.016 -15.477 1 88.31 174 GLY A N 1
ATOM 1376 C CA . GLY A 1 174 ? 12.18 -17.766 -16.797 1 88.31 174 GLY A CA 1
ATOM 1377 C C . GLY A 1 174 ? 11.133 -18.781 -17.203 1 88.31 174 GLY A C 1
ATOM 1378 O O . GLY A 1 174 ? 10.742 -19.641 -16.406 1 88.31 174 GLY A O 1
ATOM 1379 N N . PRO A 1 175 ? 10.602 -18.531 -18.484 1 84 175 PRO A N 1
ATOM 1380 C CA . PRO A 1 175 ? 9.578 -19.484 -18.938 1 84 175 PRO A CA 1
ATOM 1381 C C . PRO A 1 175 ? 10.086 -20.922 -19 1 84 175 PRO A C 1
ATOM 1383 O O . PRO A 1 175 ? 11.273 -21.156 -19.266 1 84 175 PRO A O 1
ATOM 1386 N N . PRO A 1 176 ? 9.203 -21.781 -18.578 1 75.06 176 PRO A N 1
ATOM 1387 C CA . PRO A 1 176 ? 9.609 -23.188 -18.688 1 75.06 176 PRO A CA 1
ATOM 1388 C C . PRO A 1 176 ? 9.945 -23.594 -20.125 1 75.06 176 PRO A C 1
ATOM 1390 O O . PRO A 1 176 ? 9.445 -22.984 -21.078 1 75.06 176 PRO A O 1
ATOM 1393 N N . ALA A 1 177 ? 11.094 -24.422 -20.234 1 67.44 177 ALA A N 1
ATOM 1394 C CA . ALA A 1 177 ? 11.516 -24.906 -21.531 1 67.44 177 ALA A CA 1
ATOM 1395 C C . ALA A 1 177 ? 10.344 -25.516 -22.297 1 67.44 177 ALA A C 1
ATOM 1397 O O . ALA A 1 177 ? 9.461 -26.141 -21.703 1 67.44 177 ALA A O 1
ATOM 1398 N N . ARG A 1 178 ? 9.852 -24.766 -23.469 1 58.94 178 ARG A N 1
ATOM 1399 C CA . ARG A 1 178 ? 8.812 -25.328 -24.312 1 58.94 178 ARG A CA 1
ATOM 1400 C C . ARG A 1 178 ? 9.031 -26.812 -24.547 1 58.94 178 ARG A C 1
ATOM 1402 O O . ARG A 1 178 ? 10.148 -27.25 -24.844 1 58.94 178 ARG A O 1
ATOM 1409 N N . ARG A 1 179 ? 8.102 -27.703 -23.969 1 46.44 179 ARG A N 1
ATOM 1410 C CA . ARG A 1 179 ? 8.172 -29.094 -24.391 1 46.44 179 ARG A CA 1
ATOM 1411 C C . ARG A 1 179 ? 7.754 -29.234 -25.859 1 46.44 179 ARG A C 1
ATOM 1413 O O . ARG A 1 179 ? 6.953 -28.453 -26.359 1 46.44 179 ARG A O 1
ATOM 1420 N N . MET B 1 1 ? -10.781 7.012 -16.625 1 40.88 1 MET B N 1
ATOM 1421 C CA . MET B 1 1 ? -9.758 7.992 -16.969 1 40.88 1 MET B CA 1
ATOM 1422 C C . MET B 1 1 ? -8.742 8.133 -15.844 1 40.88 1 MET B C 1
ATOM 1424 O O . MET B 1 1 ? -9.109 8.297 -14.68 1 40.88 1 MET B O 1
ATOM 1428 N N . ILE B 1 2 ? -7.551 7.523 -16.172 1 54.31 2 ILE B N 1
ATOM 1429 C CA . ILE B 1 2 ? -6.512 7.57 -15.148 1 54.31 2 ILE B CA 1
ATOM 1430 C C . ILE B 1 2 ? -6.355 9 -14.633 1 54.31 2 ILE B C 1
ATOM 1432 O O . ILE B 1 2 ? -6.082 9.922 -15.406 1 54.31 2 ILE B O 1
ATOM 1436 N N . ARG B 1 3 ? -7.043 9.344 -13.625 1 65.25 3 ARG B N 1
ATOM 1437 C CA . ARG B 1 3 ? -6.988 10.711 -13.117 1 65.25 3 ARG B CA 1
ATOM 1438 C C . ARG B 1 3 ? -5.598 11.047 -12.586 1 65.25 3 ARG B C 1
ATOM 1440 O O . ARG B 1 3 ? -5.031 10.281 -11.797 1 65.25 3 ARG B O 1
ATOM 1447 N N . SER B 1 4 ? -4.969 12.008 -13.312 1 89.19 4 SER B N 1
ATOM 1448 C CA . SER B 1 4 ? -3.658 12.508 -12.898 1 89.19 4 SER B CA 1
ATOM 1449 C C . SER B 1 4 ? -3.734 13.203 -11.547 1 89.19 4 SER B C 1
ATOM 1451 O O . SER B 1 4 ? -4.746 13.828 -11.219 1 89.19 4 SER B O 1
ATOM 1453 N N . ILE B 1 5 ? -2.84 12.93 -10.711 1 96.62 5 ILE B N 1
ATOM 1454 C CA . ILE B 1 5 ? -2.746 13.586 -9.414 1 96.62 5 ILE B CA 1
ATOM 1455 C C . ILE B 1 5 ? -2.41 15.062 -9.602 1 96.62 5 ILE B C 1
ATOM 1457 O O . ILE B 1 5 ? -1.396 15.406 -10.219 1 96.62 5 ILE B O 1
ATOM 1461 N N . PRO B 1 6 ? -3.225 15.969 -9.125 1 97.69 6 PRO B N 1
ATOM 1462 C CA . PRO B 1 6 ? -2.975 17.406 -9.344 1 97.69 6 PRO B CA 1
ATOM 1463 C C . PRO B 1 6 ? -1.674 17.875 -8.703 1 97.69 6 PRO B C 1
ATOM 1465 O O . PRO B 1 6 ? -1.273 17.359 -7.652 1 97.69 6 PRO B O 1
ATOM 1468 N N . ILE B 1 7 ? -1.099 18.828 -9.32 1 98.5 7 ILE B N 1
ATOM 1469 C CA . ILE B 1 7 ? 0.055 19.516 -8.742 1 98.5 7 ILE B CA 1
ATOM 1470 C C . ILE B 1 7 ? -0.393 20.812 -8.07 1 98.5 7 ILE B C 1
ATOM 1472 O O . ILE B 1 7 ? -1.105 21.609 -8.672 1 98.5 7 ILE B O 1
ATOM 1476 N N . LEU B 1 8 ? -0.067 20.953 -6.805 1 98.81 8 LEU B N 1
ATOM 1477 C CA . LEU B 1 8 ? -0.331 22.219 -6.109 1 98.81 8 LEU B CA 1
ATOM 1478 C C . LEU B 1 8 ? 0.953 23.016 -5.934 1 98.81 8 LEU B C 1
ATOM 1480 O O . LEU B 1 8 ? 1.893 22.562 -5.277 1 98.81 8 LEU B O 1
ATOM 1484 N N . ASN B 1 9 ? 0.963 24.188 -6.512 1 98.69 9 ASN B N 1
ATOM 1485 C CA . ASN B 1 9 ? 2.105 25.094 -6.355 1 98.69 9 ASN B CA 1
ATOM 1486 C C . ASN B 1 9 ? 1.843 26.156 -5.293 1 98.69 9 ASN B C 1
ATOM 1488 O O . ASN B 1 9 ? 0.778 26.781 -5.277 1 98.69 9 ASN B O 1
ATOM 1492 N N . THR B 1 10 ? 2.768 26.281 -4.383 1 98.56 10 THR B N 1
ATOM 1493 C CA . THR B 1 10 ? 2.736 27.359 -3.402 1 98.56 10 THR B CA 1
ATOM 1494 C C . THR B 1 10 ? 3.936 28.281 -3.576 1 98.56 10 THR B C 1
ATOM 1496 O O . THR B 1 10 ? 4.566 28.297 -4.637 1 98.56 10 THR B O 1
ATOM 1499 N N . GLY B 1 11 ? 4.145 29.219 -2.564 1 98.31 11 GLY B N 1
ATOM 1500 C CA . GLY B 1 11 ? 5.281 30.125 -2.652 1 98.31 11 GLY B CA 1
ATOM 1501 C C . GLY B 1 11 ? 6.617 29.406 -2.701 1 98.31 11 GLY B C 1
ATOM 1502 O O . GLY B 1 11 ? 7.492 29.766 -3.494 1 98.31 11 GLY B O 1
ATOM 1503 N N . ARG B 1 12 ? 6.832 28.359 -1.885 1 98.69 12 ARG B N 1
ATOM 1504 C CA . ARG B 1 12 ? 8.141 27.719 -1.766 1 98.69 12 ARG B CA 1
ATOM 1505 C C . ARG B 1 12 ? 8.055 26.234 -2.121 1 98.69 12 ARG B C 1
ATOM 1507 O O . ARG B 1 12 ? 9.078 25.562 -2.289 1 98.69 12 ARG B O 1
ATOM 1514 N N . LEU B 1 13 ? 6.766 25.719 -2.303 1 98.88 13 LEU B N 1
ATOM 1515 C CA . LEU B 1 13 ? 6.617 24.266 -2.379 1 98.88 13 LEU B CA 1
ATOM 1516 C C . LEU B 1 13 ? 5.848 23.859 -3.631 1 98.88 13 LEU B C 1
ATOM 1518 O O . LEU B 1 13 ? 5.113 24.672 -4.199 1 98.88 13 LEU B O 1
ATOM 1522 N N . ARG B 1 14 ? 6.066 22.656 -4.066 1 98.88 14 ARG B N 1
ATOM 1523 C CA . ARG B 1 14 ? 5.195 21.906 -4.953 1 98.88 14 ARG B CA 1
ATOM 1524 C C . ARG B 1 14 ? 4.707 20.625 -4.277 1 98.88 14 ARG B C 1
ATOM 1526 O O . ARG B 1 14 ? 5.508 19.844 -3.752 1 98.88 14 ARG B O 1
ATOM 1533 N N . LEU B 1 15 ? 3.408 20.469 -4.219 1 98.94 15 LEU B N 1
ATOM 1534 C CA . LEU B 1 15 ? 2.811 19.188 -3.824 1 98.94 15 LEU B CA 1
ATOM 1535 C C . LEU B 1 15 ? 2.488 18.344 -5.047 1 98.94 15 LEU B C 1
ATOM 1537 O O . LEU B 1 15 ? 1.744 18.766 -5.93 1 98.94 15 LEU B O 1
ATOM 1541 N N . VAL B 1 16 ? 3.035 17.172 -5.086 1 98.75 16 VAL B N 1
ATOM 1542 C CA . VAL B 1 16 ? 2.982 16.375 -6.309 1 98.75 16 VAL B CA 1
ATOM 1543 C C . VAL B 1 16 ? 2.664 14.914 -5.969 1 98.75 16 VAL B C 1
ATOM 1545 O O . VAL B 1 16 ? 2.893 14.477 -4.84 1 98.75 16 VAL B O 1
ATOM 1548 N N . GLY B 1 17 ? 2.062 14.211 -6.93 1 98.38 17 GLY B N 1
ATOM 1549 C CA . GLY B 1 17 ? 2.09 12.766 -6.812 1 98.38 17 GLY B CA 1
ATOM 1550 C C . GLY B 1 17 ? 3.496 12.195 -6.793 1 98.38 17 GLY B C 1
ATOM 1551 O O . GLY B 1 17 ? 4.328 12.555 -7.629 1 98.38 17 GLY B O 1
ATOM 1552 N N . MET B 1 18 ? 3.785 11.344 -5.883 1 98.44 18 MET B N 1
ATOM 1553 C CA . MET B 1 18 ? 5.133 10.789 -5.777 1 98.44 18 MET B CA 1
ATOM 1554 C C . MET B 1 18 ? 5.395 9.773 -6.887 1 98.44 18 MET B C 1
ATOM 1556 O O . MET B 1 18 ? 4.469 9.125 -7.371 1 98.44 18 MET B O 1
ATOM 1560 N N . ARG B 1 19 ? 6.684 9.711 -7.309 1 97.75 19 ARG B N 1
ATOM 1561 C CA . ARG B 1 19 ? 7.145 8.805 -8.359 1 97.75 19 ARG B CA 1
ATOM 1562 C C . ARG B 1 19 ? 8.094 7.754 -7.793 1 97.75 19 ARG B C 1
ATOM 1564 O O . ARG B 1 19 ? 8.594 7.895 -6.676 1 97.75 19 ARG B O 1
ATOM 1571 N N . PRO B 1 20 ? 8.32 6.723 -8.594 1 98 20 PRO B N 1
ATOM 1572 C CA . PRO B 1 20 ? 9.219 5.672 -8.102 1 98 20 PRO B CA 1
ATOM 1573 C C . PRO B 1 20 ? 10.562 6.219 -7.617 1 98 20 PRO B C 1
ATOM 1575 O O . PRO B 1 20 ? 11.109 5.738 -6.621 1 98 20 PRO B O 1
ATOM 1578 N N . GLU B 1 21 ? 11.016 7.227 -8.242 1 98.12 21 GLU B N 1
ATOM 1579 C CA . GLU B 1 21 ? 12.32 7.793 -7.922 1 98.12 21 GLU B CA 1
ATOM 1580 C C . GLU B 1 21 ? 12.305 8.492 -6.562 1 98.12 21 GLU B C 1
ATOM 1582 O O . GLU B 1 21 ? 13.352 8.82 -6.012 1 98.12 21 GLU B O 1
ATOM 1587 N N . ASP B 1 22 ? 11.156 8.75 -5.988 1 98.69 22 ASP B N 1
ATOM 1588 C CA . ASP B 1 22 ? 11.023 9.438 -4.711 1 98.69 22 ASP B CA 1
ATOM 1589 C C . ASP B 1 22 ? 11.125 8.461 -3.543 1 98.69 22 ASP B C 1
ATOM 1591 O O . ASP B 1 22 ? 11.266 8.875 -2.391 1 98.69 22 ASP B O 1
ATOM 1595 N N . PHE B 1 23 ? 11.164 7.145 -3.82 1 98.69 23 PHE B N 1
ATOM 1596 C CA . PHE B 1 23 ? 10.992 6.16 -2.762 1 98.69 23 PHE B CA 1
ATOM 1597 C C . PHE B 1 23 ? 12.156 6.207 -1.778 1 98.69 23 PHE B C 1
ATOM 1599 O O . PHE B 1 23 ? 11.953 6.129 -0.564 1 98.69 23 PHE B O 1
ATOM 1606 N N . ASP B 1 24 ? 13.367 6.266 -2.277 1 98.75 24 ASP B N 1
ATOM 1607 C CA . ASP B 1 24 ? 14.508 6.246 -1.37 1 98.75 24 ASP B CA 1
ATOM 1608 C C . ASP B 1 24 ? 14.438 7.395 -0.369 1 98.75 24 ASP B C 1
ATOM 1610 O O . ASP B 1 24 ? 14.648 7.195 0.829 1 98.75 24 ASP B O 1
ATOM 1614 N N . ARG B 1 25 ? 14.141 8.562 -0.841 1 98.88 25 ARG B N 1
ATOM 1615 C CA . ARG B 1 25 ? 14.023 9.727 0.028 1 98.88 25 ARG B CA 1
ATOM 1616 C C . ARG B 1 25 ? 12.828 9.594 0.962 1 98.88 25 ARG B C 1
ATOM 1618 O O . ARG B 1 25 ? 12.906 9.953 2.141 1 98.88 25 ARG B O 1
ATOM 1625 N N . TYR B 1 26 ? 11.742 9.109 0.475 1 98.88 26 TYR B N 1
ATOM 1626 C CA . TYR B 1 26 ? 10.562 8.82 1.283 1 98.88 26 TYR B CA 1
ATOM 1627 C C . TYR B 1 26 ? 10.914 7.902 2.447 1 98.88 26 TYR B C 1
ATOM 1629 O O . TYR B 1 26 ? 10.586 8.195 3.6 1 98.88 26 TYR B O 1
ATOM 1637 N N . ALA B 1 27 ? 11.609 6.812 2.121 1 98.69 27 ALA B N 1
ATOM 1638 C CA . ALA B 1 27 ? 12 5.84 3.137 1 98.69 27 ALA B CA 1
ATOM 1639 C C . ALA B 1 27 ? 12.945 6.461 4.156 1 98.69 27 ALA B C 1
ATOM 1641 O O . ALA B 1 27 ? 12.859 6.176 5.355 1 98.69 27 ALA B O 1
ATOM 1642 N N . GLU B 1 28 ? 13.836 7.312 3.691 1 98.81 28 GLU B N 1
ATOM 1643 C CA . GLU B 1 28 ? 14.75 8.016 4.586 1 98.81 28 GLU B CA 1
ATOM 1644 C C . GLU B 1 28 ? 13.984 8.867 5.598 1 98.81 28 GLU B C 1
ATOM 1646 O O . GLU B 1 28 ? 14.312 8.867 6.785 1 98.81 28 GLU B O 1
ATOM 1651 N N . ILE B 1 29 ? 13 9.555 5.176 1 98.81 29 ILE B N 1
ATOM 1652 C CA . ILE B 1 29 ? 12.219 10.445 6.027 1 98.81 29 ILE B CA 1
ATOM 1653 C C . ILE B 1 29 ? 11.484 9.641 7.09 1 98.81 29 ILE B C 1
ATOM 1655 O O . ILE B 1 29 ? 11.539 9.969 8.273 1 98.81 29 ILE B O 1
ATOM 1659 N N . TRP B 1 30 ? 10.883 8.531 6.746 1 98.56 30 TRP B N 1
ATOM 1660 C CA . TRP B 1 30 ? 10.07 7.746 7.664 1 98.56 30 TRP B CA 1
ATOM 1661 C C . TRP B 1 30 ? 10.945 6.887 8.57 1 98.56 30 TRP B C 1
ATOM 1663 O O . TRP B 1 30 ? 10.469 6.336 9.562 1 98.56 30 TRP B O 1
ATOM 1673 N N . ALA B 1 31 ? 12.227 6.797 8.203 1 98.19 31 ALA B N 1
ATOM 1674 C CA . ALA B 1 31 ? 13.164 6.07 9.055 1 98.19 31 ALA B CA 1
ATOM 1675 C C . ALA B 1 31 ? 13.758 6.984 10.125 1 98.19 31 ALA B C 1
ATOM 1677 O O . ALA B 1 31 ? 14.445 6.52 11.039 1 98.19 31 ALA B O 1
ATOM 1678 N N . ASP B 1 32 ? 13.523 8.25 10.062 1 98.25 32 ASP B N 1
ATOM 1679 C CA . ASP B 1 32 ? 14.094 9.234 10.977 1 98.25 32 ASP B CA 1
ATOM 1680 C C . ASP B 1 32 ? 13.312 9.289 12.281 1 98.25 32 ASP B C 1
ATOM 1682 O O . ASP B 1 32 ? 12.102 9.547 12.273 1 98.25 32 ASP B O 1
ATOM 1686 N N . GLU B 1 33 ? 13.977 9.141 13.398 1 97.5 33 GLU B N 1
ATOM 1687 C CA . GLU B 1 33 ? 13.359 9.117 14.719 1 97.5 33 GLU B CA 1
ATOM 1688 C C . GLU B 1 33 ? 12.68 10.438 15.039 1 97.5 33 GLU B C 1
ATOM 1690 O O . GLU B 1 33 ? 11.656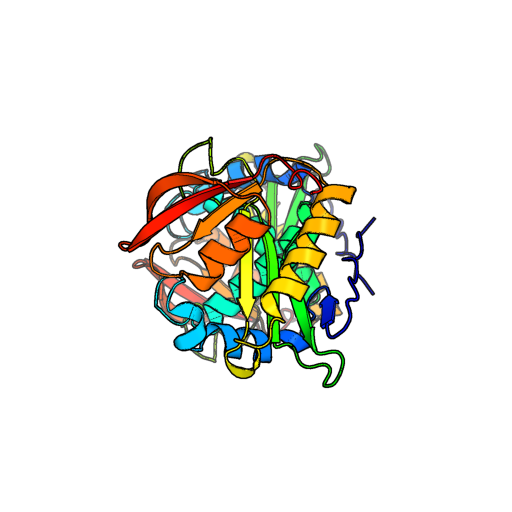 10.469 15.719 1 97.5 33 GLU B O 1
ATOM 1695 N N . GLN B 1 34 ? 13.234 11.477 14.547 1 96.75 34 GLN B N 1
ATOM 1696 C CA . GLN B 1 34 ? 12.648 12.797 14.797 1 96.75 34 GLN B CA 1
ATOM 1697 C C . GLN B 1 34 ? 11.305 12.938 14.094 1 96.75 34 GLN B C 1
ATOM 1699 O O . GLN B 1 34 ? 10.398 13.594 14.602 1 96.75 34 GLN B O 1
ATOM 1704 N N . VAL B 1 35 ? 11.172 12.32 12.992 1 97.38 35 VAL B N 1
ATOM 1705 C CA . VAL B 1 35 ? 9.961 12.414 12.188 1 97.38 35 VAL B CA 1
ATOM 1706 C C . VAL B 1 35 ? 8.844 11.602 12.836 1 97.38 35 VAL B C 1
ATOM 1708 O O . VAL B 1 35 ? 7.703 12.055 12.93 1 97.38 35 VAL B O 1
ATOM 1711 N N . VAL B 1 36 ? 9.188 10.422 13.406 1 97 36 VAL B N 1
ATOM 1712 C CA . VAL B 1 36 ? 8.148 9.484 13.82 1 97 36 VAL B CA 1
ATOM 1713 C C . VAL B 1 36 ? 7.898 9.617 15.32 1 97 36 VAL B C 1
ATOM 1715 O O . VAL B 1 36 ? 7.074 8.898 15.883 1 97 36 VAL B O 1
ATOM 1718 N N . ARG B 1 37 ? 8.555 10.562 15.93 1 94.88 37 ARG B N 1
ATOM 1719 C CA . ARG B 1 37 ? 8.523 10.688 17.375 1 94.88 37 ARG B CA 1
ATOM 1720 C C . ARG B 1 37 ? 7.086 10.758 17.891 1 94.88 37 ARG B C 1
ATOM 1722 O O . ARG B 1 37 ? 6.738 10.102 18.875 1 94.88 37 ARG B O 1
ATOM 1729 N N . HIS B 1 38 ? 6.258 11.5 17.203 1 94.56 38 HIS B N 1
ATOM 1730 C CA . HIS B 1 38 ? 4.879 11.688 17.641 1 94.56 38 HIS B CA 1
ATOM 1731 C C . HIS B 1 38 ? 3.928 10.805 16.844 1 94.56 38 HIS B C 1
ATOM 1733 O O . HIS B 1 38 ? 2.707 10.953 16.938 1 94.56 38 HIS B O 1
ATOM 1739 N N . ILE B 1 39 ? 4.457 9.961 15.953 1 93.19 39 ILE B N 1
ATOM 1740 C CA . ILE B 1 39 ? 3.676 9.086 15.086 1 93.19 39 ILE B CA 1
ATOM 1741 C C . ILE B 1 39 ? 4.043 7.625 15.359 1 93.19 39 ILE B C 1
ATOM 1743 O O . ILE B 1 39 ? 4.777 7.012 14.578 1 93.19 39 ILE B O 1
ATOM 1747 N N . GLY B 1 40 ? 3.609 7.059 16.406 1 88.94 40 GLY B N 1
ATOM 1748 C CA . GLY B 1 40 ? 3.865 5.672 16.766 1 88.94 40 GLY B CA 1
ATOM 1749 C C . GLY B 1 40 ? 5.203 5.469 17.453 1 88.94 40 GLY B C 1
ATOM 1750 O O . GLY B 1 40 ? 5.414 4.453 18.109 1 88.94 40 GLY B O 1
ATOM 1751 N N . GLY B 1 41 ? 6.277 6.402 17.234 1 90.44 41 GLY B N 1
ATOM 1752 C CA . GLY B 1 41 ? 7.52 6.41 17.984 1 90.44 41 GLY B CA 1
ATOM 1753 C C . GLY B 1 41 ? 8.531 5.406 17.469 1 90.44 41 GLY B C 1
ATOM 1754 O O . GLY B 1 41 ? 9.562 5.18 18.109 1 90.44 41 GLY B O 1
ATOM 1755 N N . LYS B 1 42 ? 8.258 4.703 16.438 1 94.5 42 LYS B N 1
ATOM 1756 C CA . LYS B 1 42 ? 9.164 3.715 15.867 1 94.5 42 LYS B CA 1
ATOM 1757 C C . LYS B 1 42 ? 9.398 3.982 14.383 1 94.5 42 LYS B C 1
ATOM 1759 O O . LYS B 1 42 ? 8.445 4.074 13.609 1 94.5 42 LYS B O 1
ATOM 1764 N N . PRO B 1 43 ? 10.703 4.066 14.055 1 97.69 43 PRO B N 1
ATOM 1765 C CA . PRO B 1 43 ? 10.984 4.207 12.625 1 97.69 43 PRO B CA 1
ATOM 1766 C C . PRO B 1 43 ? 10.43 3.055 11.797 1 97.69 43 PRO B C 1
ATOM 1768 O O . PRO B 1 43 ? 10.445 1.904 12.242 1 97.69 43 PRO B O 1
ATOM 1771 N N . ARG B 1 44 ? 10 3.406 10.625 1 96.75 44 ARG B N 1
ATOM 1772 C CA . ARG B 1 44 ? 9.531 2.367 9.711 1 96.75 44 ARG B CA 1
ATOM 1773 C C . ARG B 1 44 ? 10.711 1.667 9.039 1 96.75 44 ARG B C 1
ATOM 1775 O O . ARG B 1 44 ? 11.695 2.309 8.68 1 96.75 44 ARG B O 1
ATOM 1782 N N . SER B 1 45 ? 10.562 0.304 8.922 1 96.06 45 SER B N 1
ATOM 1783 C CA . SER B 1 45 ? 11.5 -0.416 8.07 1 96.06 45 SER B CA 1
ATOM 1784 C C . SER B 1 45 ? 11.312 -0.041 6.602 1 96.06 45 SER B C 1
ATOM 1786 O O . SER B 1 45 ? 10.289 0.54 6.234 1 96.06 45 SER B O 1
ATOM 1788 N N . ARG B 1 46 ? 12.273 -0.323 5.789 1 95.69 46 ARG B N 1
ATOM 1789 C CA . ARG B 1 46 ? 12.172 -0.036 4.359 1 95.69 46 ARG B CA 1
ATOM 1790 C C . ARG B 1 46 ? 10.969 -0.75 3.746 1 95.69 46 ARG B C 1
ATOM 1792 O O . ARG B 1 46 ? 10.305 -0.209 2.861 1 95.69 46 ARG B O 1
ATOM 1799 N N . GLY B 1 47 ? 10.703 -1.996 4.168 1 96.06 47 GLY B N 1
ATOM 1800 C CA . GLY B 1 47 ? 9.539 -2.727 3.705 1 96.06 47 GLY B CA 1
ATOM 1801 C C . GLY B 1 47 ? 8.227 -2.062 4.086 1 96.06 47 GLY B C 1
ATOM 1802 O O . GLY B 1 47 ? 7.309 -1.973 3.27 1 96.06 47 GLY B O 1
ATOM 1803 N N . GLU B 1 48 ? 8.117 -1.64 5.332 1 96.19 48 GLU B N 1
ATOM 1804 C CA . GLU B 1 48 ? 6.938 -0.903 5.77 1 96.19 48 GLU B CA 1
ATOM 1805 C C . GLU B 1 48 ? 6.746 0.371 4.949 1 96.19 48 GLU B C 1
ATOM 1807 O O . GLU B 1 48 ? 5.617 0.744 4.625 1 96.19 48 GLU B O 1
ATOM 1812 N N . CYS B 1 49 ? 7.883 1.023 4.629 1 97.94 49 CYS B N 1
ATOM 1813 C CA . CYS B 1 49 ? 7.832 2.225 3.803 1 97.94 49 CYS B CA 1
ATOM 1814 C C . CYS B 1 49 ? 7.344 1.9 2.395 1 97.94 49 CYS B C 1
ATOM 1816 O O . CYS B 1 49 ? 6.559 2.652 1.816 1 97.94 49 CYS B O 1
ATOM 1818 N N . TRP B 1 50 ? 7.797 0.813 1.89 1 97.88 50 TRP B N 1
ATOM 1819 C CA . TRP B 1 50 ? 7.359 0.417 0.556 1 97.88 50 TRP B CA 1
ATOM 1820 C C . TRP B 1 50 ? 5.852 0.195 0.524 1 97.88 50 TRP B C 1
ATOM 1822 O O . TRP B 1 50 ? 5.16 0.708 -0.359 1 97.88 50 TRP B O 1
ATOM 1832 N N . ASP B 1 51 ? 5.324 -0.505 1.505 1 97.44 51 ASP B N 1
ATOM 1833 C CA . ASP B 1 51 ? 3.889 -0.759 1.593 1 97.44 51 ASP B CA 1
ATOM 1834 C C . ASP B 1 51 ? 3.104 0.548 1.686 1 97.44 51 ASP B C 1
ATOM 1836 O O . ASP B 1 51 ? 2.096 0.723 0.998 1 97.44 51 ASP B O 1
ATOM 1840 N N . ALA B 1 52 ? 3.584 1.41 2.549 1 97.88 52 ALA B N 1
ATOM 1841 C CA . ALA B 1 52 ? 2.914 2.697 2.723 1 97.88 52 ALA B CA 1
ATOM 1842 C C . ALA B 1 52 ? 2.986 3.529 1.446 1 97.88 52 ALA B C 1
ATOM 1844 O O . ALA B 1 52 ? 2.014 4.188 1.071 1 97.88 52 ALA B O 1
ATOM 1845 N N . PHE B 1 53 ? 4.164 3.449 0.769 1 98.62 53 PHE B N 1
ATOM 1846 C CA . PHE B 1 53 ? 4.406 4.172 -0.473 1 98.62 53 PHE B CA 1
ATOM 1847 C C . PHE B 1 53 ? 3.434 3.727 -1.559 1 98.62 53 PHE B C 1
ATOM 1849 O O . PHE B 1 53 ? 2.838 4.559 -2.244 1 98.62 53 PHE B O 1
ATOM 1856 N N . LEU B 1 54 ? 3.193 2.461 -1.661 1 98.44 54 LEU B N 1
ATOM 1857 C CA . LEU B 1 54 ? 2.25 1.893 -2.617 1 98.44 54 LEU B CA 1
ATOM 1858 C C . LEU B 1 54 ? 0.817 2.279 -2.264 1 98.44 54 LEU B C 1
ATOM 1860 O O . LEU B 1 54 ? 0.023 2.613 -3.146 1 98.44 54 LEU B O 1
ATOM 1864 N N . ARG B 1 55 ? 0.469 2.232 -1.015 1 98.31 55 ARG B N 1
ATOM 1865 C CA . ARG B 1 55 ? -0.879 2.584 -0.583 1 98.31 55 ARG B CA 1
ATOM 1866 C C . ARG B 1 55 ? -1.2 4.039 -0.917 1 98.31 55 ARG B C 1
ATOM 1868 O O . ARG B 1 55 ? -2.33 4.359 -1.292 1 98.31 55 ARG B O 1
ATOM 1875 N N . ASN B 1 56 ? -0.178 4.891 -0.744 1 98.5 56 ASN B N 1
ATOM 1876 C CA . ASN B 1 56 ? -0.382 6.297 -1.086 1 98.5 56 ASN B CA 1
ATOM 1877 C C . ASN B 1 56 ? -0.785 6.465 -2.547 1 98.5 56 ASN B C 1
ATOM 1879 O O . ASN B 1 56 ? -1.739 7.18 -2.854 1 98.5 56 ASN B O 1
ATOM 1883 N N . GLU B 1 57 ? -0.095 5.805 -3.414 1 98 57 GLU B N 1
ATOM 1884 C CA . GLU B 1 57 ? -0.403 5.867 -4.84 1 98 57 GLU B CA 1
ATOM 1885 C C . GLU B 1 57 ? -1.772 5.262 -5.137 1 98 57 GLU B C 1
ATOM 1887 O O . GLU B 1 57 ? -2.574 5.855 -5.859 1 98 57 GLU B O 1
ATOM 1892 N N . GLY B 1 58 ? -2.008 4.141 -4.582 1 98.06 58 GLY B N 1
ATOM 1893 C CA . GLY B 1 58 ? -3.287 3.486 -4.805 1 98.06 58 GLY B CA 1
ATOM 1894 C C . GLY B 1 58 ? -4.469 4.305 -4.312 1 98.06 58 GLY B C 1
ATOM 1895 O O . GLY B 1 58 ? -5.539 4.285 -4.926 1 98.06 58 GLY B O 1
ATOM 1896 N N . HIS B 1 59 ? -4.281 4.938 -3.232 1 98.31 59 HIS B N 1
ATOM 1897 C CA . HIS B 1 59 ? -5.367 5.719 -2.656 1 98.31 59 HIS B CA 1
ATOM 1898 C C . HIS B 1 59 ? -5.844 6.801 -3.623 1 98.31 59 HIS B C 1
ATOM 1900 O O . HIS B 1 59 ? -7.047 6.984 -3.809 1 98.31 59 HIS B O 1
ATOM 1906 N N . TRP B 1 60 ? -4.906 7.535 -4.254 1 97.88 60 TRP B N 1
ATOM 1907 C CA . TRP B 1 60 ? -5.273 8.539 -5.25 1 97.88 60 TRP B CA 1
ATOM 1908 C C . TRP B 1 60 ? -6.152 7.934 -6.336 1 97.88 60 TRP B C 1
ATOM 1910 O O . TRP B 1 60 ? -7.195 8.492 -6.688 1 97.88 60 TRP B O 1
ATOM 1920 N N . HIS B 1 61 ? -5.781 6.832 -6.746 1 95.81 61 HIS B N 1
ATOM 1921 C CA . HIS B 1 61 ? -6.438 6.246 -7.91 1 95.81 61 HIS B CA 1
ATOM 1922 C C . HIS B 1 61 ? -7.781 5.629 -7.531 1 95.81 61 HIS B C 1
ATOM 1924 O O . HIS B 1 61 ? -8.719 5.637 -8.328 1 95.81 61 HIS B O 1
ATOM 1930 N N . MET B 1 62 ? -7.855 5.203 -6.324 1 97.31 62 MET B N 1
ATOM 1931 C CA . MET B 1 62 ? -9.07 4.504 -5.918 1 97.31 62 MET B CA 1
ATOM 1932 C C . MET B 1 62 ? -10.109 5.484 -5.383 1 97.31 62 MET B C 1
ATOM 1934 O O . MET B 1 62 ? -11.312 5.211 -5.434 1 97.31 62 MET B O 1
ATOM 1938 N N . THR B 1 63 ? -9.641 6.645 -4.91 1 97.12 63 THR B N 1
ATOM 1939 C CA . THR B 1 63 ? -10.594 7.488 -4.195 1 97.12 63 THR B CA 1
ATOM 1940 C C . THR B 1 63 ? -10.625 8.891 -4.793 1 97.12 63 THR B C 1
ATOM 1942 O O . THR B 1 63 ? -11.547 9.664 -4.523 1 97.12 63 THR B O 1
ATOM 1945 N N . GLY B 1 64 ? -9.625 9.297 -5.574 1 96.56 64 GLY B N 1
ATOM 1946 C CA . GLY B 1 64 ? -9.586 10.617 -6.188 1 96.56 64 GLY B CA 1
ATOM 1947 C C . GLY B 1 64 ? -8.906 11.656 -5.32 1 96.56 64 GLY B C 1
ATOM 1948 O O . GLY B 1 64 ? -8.883 12.836 -5.668 1 96.56 64 GLY B O 1
ATOM 1949 N N . PHE B 1 65 ? -8.469 11.258 -4.168 1 97.69 65 PHE B N 1
ATOM 1950 C CA . PHE B 1 65 ? -7.637 12.086 -3.307 1 97.69 65 PHE B CA 1
ATOM 1951 C C . PHE B 1 65 ? -6.605 11.242 -2.568 1 97.69 65 PHE B C 1
ATOM 1953 O O . PHE B 1 65 ? -6.656 10.008 -2.617 1 97.69 65 PHE B O 1
ATOM 1960 N N . GLY B 1 66 ? -5.586 11.938 -1.958 1 98.25 66 GLY B N 1
ATOM 1961 C CA . GLY B 1 66 ? -4.531 11.188 -1.294 1 98.25 66 GLY B CA 1
ATOM 1962 C C . GLY B 1 66 ? -3.414 12.062 -0.767 1 98.25 66 GLY B C 1
ATOM 1963 O O . GLY B 1 66 ? -3.621 13.25 -0.511 1 98.25 66 GLY B O 1
ATOM 1964 N N . GLN B 1 67 ? -2.287 11.414 -0.521 1 98.69 67 GLN B N 1
ATOM 1965 C CA . GLN B 1 67 ? -1.104 12.086 0.012 1 98.69 67 GLN B CA 1
ATOM 1966 C C . GLN B 1 67 ? -0.208 12.594 -1.112 1 98.69 67 GLN B C 1
ATOM 1968 O O . GLN B 1 67 ? 0.156 11.844 -2.016 1 98.69 67 GLN B O 1
ATOM 1973 N N . TRP B 1 68 ? 0.135 13.891 -0.99 1 98.94 68 TRP B N 1
ATOM 1974 C CA . TRP B 1 68 ? 1.161 14.453 -1.865 1 98.94 68 TRP B CA 1
ATOM 1975 C C . TRP B 1 68 ? 2.549 14.273 -1.257 1 98.94 68 TRP B C 1
ATOM 1977 O O . TRP B 1 68 ? 2.701 14.281 -0.033 1 98.94 68 TRP B O 1
ATOM 1987 N N . GLY B 1 69 ? 3.549 14.109 -2.158 1 98.94 69 GLY B N 1
ATOM 1988 C CA . GLY B 1 69 ? 4.891 14.5 -1.762 1 98.94 69 GLY B CA 1
ATOM 1989 C C . GLY B 1 69 ? 5.078 16 -1.706 1 98.94 69 GLY B C 1
ATOM 1990 O O . GLY B 1 69 ? 4.582 16.734 -2.572 1 98.94 69 GLY B O 1
ATOM 1991 N N . VAL B 1 70 ? 5.672 16.469 -0.645 1 98.94 70 VAL B N 1
ATOM 1992 C CA . VAL B 1 70 ? 6.016 17.875 -0.5 1 98.94 70 VAL B CA 1
ATOM 1993 C C . VAL B 1 70 ? 7.438 18.125 -1 1 98.94 70 VAL B C 1
ATOM 1995 O O . VAL B 1 70 ? 8.398 17.594 -0.429 1 98.94 70 VAL B O 1
ATOM 1998 N N . VAL B 1 71 ? 7.551 18.938 -2.041 1 98.94 71 VAL B N 1
ATOM 1999 C CA . VAL B 1 71 ? 8.836 19.156 -2.697 1 98.94 71 VAL B CA 1
ATOM 2000 C C . VAL B 1 71 ? 9.211 20.641 -2.586 1 98.94 71 VAL B C 1
ATOM 2002 O O . VAL B 1 71 ? 8.406 21.516 -2.885 1 98.94 71 VAL B O 1
ATOM 2005 N N . LEU B 1 72 ? 10.453 20.844 -2.115 1 98.75 72 LEU B N 1
ATOM 2006 C CA . LEU B 1 72 ? 10.969 22.203 -2.129 1 98.75 72 LEU B CA 1
ATOM 2007 C C . LEU B 1 72 ? 11.234 22.672 -3.555 1 98.75 72 LEU B C 1
ATOM 2009 O O . LEU B 1 72 ? 11.945 22 -4.309 1 98.75 72 LEU B O 1
ATOM 2013 N N . GLN B 1 73 ? 10.68 23.812 -3.881 1 98.25 73 GLN B N 1
ATOM 2014 C CA . GLN B 1 73 ? 10.859 24.312 -5.238 1 98.25 73 GLN B CA 1
ATOM 2015 C C . GLN B 1 73 ? 12.328 24.641 -5.516 1 98.25 73 GLN B C 1
ATOM 2017 O O . GLN B 1 73 ? 12.836 24.375 -6.605 1 98.25 73 GLN B O 1
ATOM 2022 N N . LYS B 1 74 ? 12.961 25.188 -4.539 1 97.25 74 LYS B N 1
ATOM 2023 C CA . LYS B 1 74 ? 14.328 25.672 -4.711 1 97.25 74 LYS B CA 1
ATOM 2024 C C . LYS B 1 74 ? 15.289 24.516 -5.004 1 97.25 74 LYS B C 1
ATOM 2026 O O . LYS B 1 74 ? 16.203 24.656 -5.812 1 97.25 74 LYS B O 1
ATOM 2031 N N . THR B 1 75 ? 15.109 23.359 -4.426 1 97.75 75 THR B N 1
ATOM 2032 C CA . THR B 1 75 ? 16.078 22.281 -4.527 1 97.75 75 THR B CA 1
ATOM 2033 C C . THR B 1 75 ? 15.484 21.062 -5.234 1 97.75 75 THR B C 1
ATOM 2035 O O . THR B 1 75 ? 16.188 20.109 -5.566 1 97.75 75 THR B O 1
ATOM 2038 N N . ARG B 1 76 ? 14.18 21.062 -5.395 1 98 76 ARG B N 1
ATOM 2039 C CA . ARG B 1 76 ? 13.43 19.953 -5.988 1 98 76 ARG B CA 1
ATOM 2040 C C . ARG B 1 76 ? 13.531 18.703 -5.129 1 98 76 ARG B C 1
ATOM 2042 O O . ARG B 1 76 ? 13.344 17.594 -5.621 1 98 76 ARG B O 1
ATOM 2049 N N . ARG B 1 77 ? 13.859 18.906 -3.92 1 98.38 77 ARG B N 1
ATOM 2050 C CA . ARG B 1 77 ? 14 17.781 -2.988 1 98.38 77 ARG B CA 1
ATOM 2051 C C . ARG B 1 77 ? 12.68 17.484 -2.283 1 98.38 77 ARG B C 1
ATOM 2053 O O . ARG B 1 77 ? 11.992 18.406 -1.833 1 98.38 77 ARG B O 1
ATOM 2060 N N . LEU B 1 78 ? 12.344 16.172 -2.236 1 98.94 78 LEU B N 1
ATOM 2061 C CA . LEU B 1 78 ? 11.234 15.734 -1.396 1 98.94 78 LEU B CA 1
ATOM 2062 C C . LEU B 1 78 ? 11.547 15.961 0.079 1 98.94 78 LEU B C 1
ATOM 2064 O O . LEU B 1 78 ? 12.57 15.492 0.582 1 98.94 78 LEU B O 1
ATOM 2068 N N . VAL B 1 79 ? 10.656 16.672 0.79 1 98.88 79 VAL B N 1
ATOM 2069 C CA . VAL B 1 79 ? 10.969 17 2.174 1 98.88 79 VAL B CA 1
ATOM 2070 C C . VAL B 1 79 ? 9.828 16.562 3.086 1 98.88 79 VAL B C 1
ATOM 2072 O O . VAL B 1 79 ? 9.812 16.891 4.277 1 98.88 79 VAL B O 1
ATOM 2075 N N . GLY B 1 80 ? 8.859 15.891 2.578 1 98.81 80 GLY B N 1
ATOM 2076 C CA . GLY B 1 80 ? 7.766 15.406 3.4 1 98.81 80 GLY B CA 1
ATOM 2077 C C . GLY B 1 80 ? 6.57 14.945 2.588 1 98.81 80 GLY B C 1
ATOM 2078 O O . GLY B 1 80 ? 6.699 14.641 1.399 1 98.81 80 GLY B O 1
ATOM 2079 N N . GLN B 1 81 ? 5.457 14.789 3.225 1 98.88 81 GLN B N 1
ATOM 2080 C CA . GLN B 1 81 ? 4.184 14.445 2.602 1 98.88 81 GLN B CA 1
ATOM 2081 C C . GLN B 1 81 ? 3.012 15.047 3.377 1 98.88 81 GLN B C 1
ATOM 2083 O O . GLN B 1 81 ? 3.133 15.336 4.57 1 98.88 81 GLN B O 1
ATOM 2088 N N . ALA B 1 82 ? 1.979 15.289 2.703 1 98.88 82 ALA B N 1
ATOM 2089 C CA . ALA B 1 82 ? 0.754 15.836 3.277 1 98.88 82 ALA B CA 1
ATOM 2090 C C . ALA B 1 82 ? -0.465 15.453 2.445 1 98.88 82 ALA B C 1
ATOM 2092 O O . ALA B 1 82 ? -0.396 15.406 1.216 1 98.88 82 ALA B O 1
ATOM 2093 N N . GLY B 1 83 ? -1.523 15.188 3.104 1 98.75 83 GLY B N 1
ATOM 2094 C CA . GLY B 1 83 ? -2.752 14.891 2.383 1 98.75 83 GLY B CA 1
ATOM 2095 C C . GLY B 1 83 ? -3.746 14.086 3.201 1 98.75 83 GLY B C 1
ATOM 2096 O O . GLY B 1 83 ? -3.893 14.312 4.402 1 98.75 83 GLY B O 1
ATOM 2097 N N . PHE B 1 84 ? -4.492 13.25 2.541 1 98.62 84 PHE B N 1
ATOM 2098 C CA . PHE B 1 84 ? -5.668 12.648 3.148 1 98.62 84 PHE B CA 1
ATOM 2099 C C . PHE B 1 84 ? -5.758 11.164 2.795 1 98.62 84 PHE B C 1
ATOM 2101 O O . PHE B 1 84 ? -5.242 10.734 1.761 1 98.62 84 PHE B O 1
ATOM 2108 N N . PHE B 1 85 ? -6.375 10.406 3.619 1 98.5 85 PHE B N 1
ATOM 2109 C CA . PHE B 1 85 ? -6.523 8.977 3.363 1 98.5 85 PHE B CA 1
ATOM 2110 C C . PHE B 1 85 ? -7.629 8.383 4.227 1 98.5 85 PHE B C 1
ATOM 2112 O O . PHE B 1 85 ? -7.965 8.938 5.277 1 98.5 85 PHE B O 1
ATOM 2119 N N . TYR B 1 86 ? -8.242 7.312 3.75 1 97.69 86 TYR B N 1
ATOM 2120 C CA . TYR B 1 86 ? -9.078 6.484 4.613 1 97.69 86 TYR B CA 1
ATOM 2121 C C . TYR B 1 86 ? -8.227 5.492 5.398 1 97.69 86 TYR B C 1
ATOM 2123 O O . TYR B 1 86 ? -7.344 4.84 4.84 1 97.69 86 TYR B O 1
ATOM 2131 N N . SER B 1 87 ? -8.438 5.484 6.617 1 92.12 87 SER B N 1
ATOM 2132 C CA . SER B 1 87 ? -7.773 4.512 7.477 1 92.12 87 SER B CA 1
ATOM 2133 C C . SER B 1 87 ? -8.789 3.658 8.234 1 92.12 87 SER B C 1
ATOM 2135 O O . SER B 1 87 ? -9.977 3.984 8.266 1 92.12 87 SER B O 1
ATOM 2137 N N . SER B 1 88 ? -8.391 2.461 8.617 1 87.31 88 SER B N 1
ATOM 2138 C CA . SER B 1 88 ? -9.195 1.596 9.484 1 87.31 88 SER B CA 1
ATOM 2139 C C . SER B 1 88 ? -8.484 1.326 10.805 1 87.31 88 SER B C 1
ATOM 2141 O O . SER B 1 88 ? -7.844 0.284 10.969 1 87.31 88 SER B O 1
ATOM 2143 N N . ARG B 1 89 ? -8.609 2.256 11.695 1 89.81 89 ARG B N 1
ATOM 2144 C CA . ARG B 1 89 ? -7.848 2.18 12.938 1 89.81 89 ARG B CA 1
ATOM 2145 C C . ARG B 1 89 ? -8.75 1.803 14.109 1 89.81 89 ARG B C 1
ATOM 2147 O O . ARG B 1 89 ? -8.344 1.887 15.266 1 89.81 89 ARG B O 1
ATOM 2154 N N . ASP B 1 90 ? -9.969 1.381 13.805 1 91.38 90 ASP B N 1
ATOM 2155 C CA . ASP B 1 90 ? -10.938 0.928 14.797 1 91.38 90 ASP B CA 1
ATOM 2156 C C . ASP B 1 90 ? -11.18 1.999 15.859 1 91.38 90 ASP B C 1
ATOM 2158 O O . ASP B 1 90 ? -11.102 1.72 17.062 1 91.38 90 ASP B O 1
ATOM 2162 N N . MET B 1 91 ? -11.367 3.232 15.438 1 95.94 91 MET B N 1
ATOM 2163 C CA . MET B 1 91 ? -11.617 4.348 16.344 1 95.94 91 MET B CA 1
ATOM 2164 C C . MET B 1 91 ? -13.102 4.691 16.406 1 95.94 91 MET B C 1
ATOM 2166 O O . MET B 1 91 ? -13.5 5.648 17.062 1 95.94 91 MET B O 1
ATOM 2170 N N . GLY B 1 92 ? -13.961 3.891 15.695 1 95.06 92 GLY B N 1
ATOM 2171 C CA . GLY B 1 92 ? -15.398 4.117 15.68 1 95.06 92 GLY B CA 1
ATOM 2172 C C . GLY B 1 92 ? -15.883 4.785 14.406 1 95.06 92 GLY B C 1
ATOM 2173 O O . GLY B 1 92 ? -15.094 5.391 13.68 1 95.06 92 GLY B O 1
ATOM 2174 N N . PRO B 1 93 ? -17.203 4.645 14.062 1 94.31 93 PRO B N 1
ATOM 2175 C CA . PRO B 1 93 ? -17.75 5.137 12.797 1 94.31 93 PRO B CA 1
ATOM 2176 C C . PRO B 1 93 ? -17.672 6.656 12.664 1 94.31 93 PRO B C 1
ATOM 2178 O O . PRO B 1 93 ? -17.656 7.184 11.555 1 94.31 93 PRO B O 1
ATOM 2181 N N . ASP B 1 94 ? -17.594 7.332 13.812 1 95.62 94 ASP B N 1
ATOM 2182 C CA . ASP B 1 94 ? -17.547 8.789 13.781 1 95.62 94 ASP B CA 1
ATOM 2183 C C . ASP B 1 94 ? -16.156 9.273 13.367 1 95.62 94 ASP B C 1
ATOM 2185 O O . ASP B 1 94 ? -15.961 10.461 13.094 1 95.62 94 ASP B O 1
ATOM 2189 N N . PHE B 1 95 ? -15.25 8.383 13.336 1 97.31 95 PHE B N 1
ATOM 2190 C CA . PHE B 1 95 ? -13.883 8.711 12.953 1 97.31 95 PHE B CA 1
ATOM 2191 C C . PHE B 1 95 ? -13.477 7.953 11.695 1 97.31 95 PHE B C 1
ATOM 2193 O O . PHE B 1 95 ? -13.102 8.562 10.688 1 97.31 95 PHE B O 1
ATOM 2200 N N . ASP B 1 96 ? -13.711 6.621 11.664 1 95.94 96 ASP B N 1
ATOM 2201 C CA . ASP B 1 96 ? -13.164 5.73 10.648 1 95.94 96 ASP B CA 1
ATOM 2202 C C . ASP B 1 96 ? -13.906 5.906 9.32 1 95.94 96 ASP B C 1
ATOM 2204 O O . ASP B 1 96 ? -13.414 5.48 8.273 1 95.94 96 ASP B O 1
ATOM 2208 N N . ALA B 1 97 ? -15.078 6.512 9.289 1 94.94 97 ALA B N 1
ATOM 2209 C CA . ALA B 1 97 ? -15.875 6.672 8.078 1 94.94 97 ALA B CA 1
ATOM 2210 C C . ALA B 1 97 ? -15.422 7.887 7.277 1 94.94 97 ALA B C 1
ATOM 2212 O O . ALA B 1 97 ? -15.867 8.086 6.145 1 94.94 97 ALA B O 1
ATOM 2213 N N . TYR B 1 98 ? -14.492 8.688 7.797 1 97.19 98 TYR B N 1
ATOM 2214 C CA . TYR B 1 98 ? -14.133 9.945 7.16 1 97.19 98 TYR B CA 1
ATOM 2215 C C . TYR B 1 98 ? -12.648 9.969 6.789 1 97.19 98 TYR B C 1
ATOM 2217 O O . TYR B 1 98 ? -11.828 9.328 7.453 1 97.19 98 TYR B O 1
ATOM 2225 N N . PRO B 1 99 ? -12.328 10.766 5.703 1 97.88 99 PRO B N 1
ATOM 2226 C CA . PRO B 1 99 ? -10.906 10.914 5.391 1 97.88 99 PRO B CA 1
ATOM 2227 C C . PRO B 1 99 ? -10.109 11.523 6.543 1 97.88 99 PRO B C 1
ATOM 2229 O O . PRO B 1 99 ? -10.594 12.438 7.215 1 97.88 99 PRO B O 1
ATOM 2232 N N . GLU B 1 100 ? -9 10.977 6.73 1 98.5 100 GLU B N 1
ATOM 2233 C CA . GLU B 1 100 ? -8.07 11.477 7.738 1 98.5 100 GLU B CA 1
ATOM 2234 C C . GLU B 1 100 ? -6.961 12.312 7.098 1 98.5 100 GLU B C 1
ATOM 2236 O O . GLU B 1 100 ? -6.453 11.969 6.027 1 98.5 100 GLU B O 1
ATOM 2241 N N . ALA B 1 101 ? -6.66 13.406 7.742 1 98.5 101 ALA B N 1
ATOM 2242 C CA . ALA B 1 101 ? -5.531 14.227 7.305 1 98.5 101 ALA B CA 1
ATOM 2243 C C . ALA B 1 101 ? -4.246 13.805 8.016 1 98.5 101 ALA B C 1
ATOM 2245 O O . ALA B 1 101 ? -4.258 13.492 9.203 1 98.5 101 ALA B O 1
ATOM 2246 N N . GLY B 1 102 ? -3.178 13.82 7.301 1 98.12 102 GLY B N 1
ATOM 2247 C CA . GLY B 1 102 ? -1.854 13.586 7.855 1 98.12 102 GLY B CA 1
ATOM 2248 C C . GLY B 1 102 ? -0.765 14.383 7.156 1 98.12 102 GLY B C 1
ATOM 2249 O O . GLY B 1 102 ? -0.889 14.711 5.973 1 98.12 102 GLY B O 1
ATOM 2250 N N . TRP B 1 103 ? 0.25 14.656 7.941 1 98.56 103 TRP B N 1
ATOM 2251 C CA . TRP B 1 103 ? 1.385 15.391 7.395 1 98.56 103 TRP B CA 1
ATOM 2252 C C . TRP B 1 103 ? 2.65 15.117 8.203 1 98.56 103 TRP B C 1
ATOM 2254 O O . TRP B 1 103 ? 2.592 14.953 9.422 1 98.56 103 TRP B O 1
ATOM 2264 N N . VAL B 1 104 ? 3.766 15.047 7.488 1 98.12 104 VAL B N 1
ATOM 2265 C CA . VAL B 1 104 ? 5.094 14.953 8.086 1 98.12 104 VAL B CA 1
ATOM 2266 C C . VAL B 1 104 ? 6.102 15.719 7.242 1 98.12 104 VAL B C 1
ATOM 2268 O O . VAL B 1 104 ? 5.965 15.797 6.016 1 98.12 104 VAL B O 1
ATOM 2271 N N . LEU B 1 105 ? 7.035 16.359 7.871 1 98.31 105 LEU B N 1
ATOM 2272 C CA . LEU B 1 105 ? 8.172 16.984 7.211 1 98.31 105 LEU B CA 1
ATOM 2273 C C . LEU B 1 105 ? 9.492 16.438 7.754 1 98.31 105 LEU B C 1
ATOM 2275 O O . LEU B 1 105 ? 9.609 16.188 8.953 1 98.31 105 LEU B O 1
ATOM 2279 N N . ALA B 1 106 ? 10.43 16.312 6.871 1 98.62 106 ALA B N 1
ATOM 2280 C CA . ALA B 1 106 ? 11.797 16 7.297 1 98.62 106 ALA B CA 1
ATOM 2281 C C . ALA B 1 106 ? 12.312 17.062 8.266 1 98.62 106 ALA B C 1
ATOM 2283 O O . ALA B 1 106 ? 11.93 18.234 8.188 1 98.62 106 ALA B O 1
ATOM 2284 N N . PRO B 1 107 ? 13.219 16.656 9.078 1 97.88 107 PRO B N 1
ATOM 2285 C CA . PRO B 1 107 ? 13.695 17.578 10.109 1 97.88 107 PRO B CA 1
ATOM 2286 C C . PRO B 1 107 ? 14.281 18.859 9.531 1 97.88 107 PRO B C 1
ATOM 2288 O O . PRO B 1 107 ? 14.031 19.953 10.062 1 97.88 107 PRO B O 1
ATOM 2291 N N . GLU B 1 108 ? 14.93 18.797 8.414 1 97.5 108 GLU B N 1
ATOM 2292 C CA . GLU B 1 108 ? 15.578 19.953 7.824 1 97.5 108 GLU B CA 1
ATOM 2293 C C . GLU B 1 108 ? 14.555 20.953 7.289 1 97.5 108 GLU B C 1
ATOM 2295 O O . GLU B 1 108 ? 14.891 22.094 6.992 1 97.5 108 GLU B O 1
ATOM 2300 N N . ALA B 1 109 ? 13.352 20.531 7.164 1 97.88 109 ALA B N 1
ATOM 2301 C CA . ALA B 1 109 ? 12.297 21.391 6.621 1 97.88 109 ALA B CA 1
ATOM 2302 C C . ALA B 1 109 ? 11.359 21.859 7.727 1 97.88 109 ALA B C 1
ATOM 2304 O O . ALA B 1 109 ? 10.375 22.562 7.453 1 97.88 109 ALA B O 1
ATOM 2305 N N . GLN B 1 110 ? 11.594 21.531 8.969 1 96.56 110 GLN B N 1
ATOM 2306 C CA . GLN B 1 110 ? 10.734 21.891 10.094 1 96.56 110 GLN B CA 1
ATOM 2307 C C . GLN B 1 110 ? 11.109 23.25 10.656 1 96.56 110 GLN B C 1
ATOM 2309 O O . GLN B 1 110 ? 12.242 23.719 10.477 1 96.56 110 GLN B O 1
ATOM 2314 N N . GLY B 1 111 ? 10.109 23.906 11.242 1 95.12 111 GLY B N 1
ATOM 2315 C CA . GLY B 1 111 ? 10.367 25.156 11.922 1 95.12 111 GLY B CA 1
ATOM 2316 C C . GLY B 1 111 ? 10.508 26.344 10.984 1 95.12 111 GLY B C 1
ATOM 2317 O O . GLY B 1 111 ? 11.023 27.391 11.367 1 95.12 111 GLY B O 1
ATOM 2318 N N . GLN B 1 112 ? 10.086 26.141 9.734 1 96.62 112 GLN B N 1
ATOM 2319 C CA . GLN B 1 112 ? 10.258 27.188 8.727 1 96.62 112 GLN B CA 1
ATOM 2320 C C . GLN B 1 112 ? 8.914 27.609 8.141 1 96.62 112 GLN B C 1
ATOM 2322 O O . GLN B 1 112 ? 8.859 28.344 7.152 1 96.62 112 GLN B O 1
ATOM 2327 N N . GLY B 1 113 ? 7.848 27.094 8.648 1 97.25 113 GLY B N 1
ATOM 2328 C CA . GLY B 1 113 ? 6.523 27.406 8.141 1 97.25 113 GLY B CA 1
ATOM 2329 C C . GLY B 1 113 ? 6.129 26.594 6.93 1 97.25 113 GLY B C 1
ATOM 2330 O O . GLY B 1 113 ? 5.031 26.766 6.391 1 97.25 113 GLY B O 1
ATOM 2331 N N . LEU B 1 114 ? 6.98 25.688 6.465 1 98.31 114 LEU B N 1
ATOM 2332 C CA . LEU B 1 114 ? 6.73 24.891 5.27 1 98.31 114 LEU B CA 1
ATOM 2333 C C . LEU B 1 114 ? 5.586 23.906 5.5 1 98.31 114 LEU B C 1
ATOM 2335 O O . LEU B 1 114 ? 4.801 23.625 4.59 1 98.31 114 LEU B O 1
ATOM 2339 N N . GLY B 1 115 ? 5.477 23.344 6.719 1 98.06 115 GLY B N 1
ATOM 2340 C CA . GLY B 1 115 ? 4.363 22.469 7.047 1 98.06 115 GLY B CA 1
ATOM 2341 C C . GLY B 1 115 ? 3.012 23.141 6.895 1 98.06 115 GLY B C 1
ATOM 2342 O O . GLY B 1 115 ? 2.113 22.594 6.25 1 98.06 115 GLY B O 1
ATOM 2343 N N . ARG B 1 116 ? 2.939 24.328 7.488 1 98.25 116 ARG B N 1
ATOM 2344 C CA . ARG B 1 116 ? 1.701 25.078 7.375 1 98.25 116 ARG B CA 1
ATOM 2345 C C . ARG B 1 116 ? 1.376 25.391 5.918 1 98.25 116 ARG B C 1
ATOM 2347 O O . ARG B 1 116 ? 0.22 25.281 5.5 1 98.25 116 ARG B O 1
ATOM 2354 N N . GLU B 1 117 ? 2.408 25.797 5.172 1 98.69 117 GLU B N 1
ATOM 2355 C CA . GLU B 1 117 ? 2.242 26.109 3.754 1 98.69 117 GLU B CA 1
ATOM 2356 C C . GLU B 1 117 ? 1.717 24.906 2.982 1 98.69 117 GLU B C 1
ATOM 2358 O O . GLU B 1 117 ? 0.76 25.016 2.213 1 98.69 117 GLU B O 1
ATOM 2363 N N . ALA B 1 118 ? 2.25 23.719 3.154 1 98.88 118 ALA B N 1
ATOM 2364 C CA . ALA B 1 118 ? 1.87 22.5 2.453 1 98.88 118 ALA B CA 1
ATOM 2365 C C . ALA B 1 118 ? 0.465 22.047 2.848 1 98.88 118 ALA B C 1
ATOM 2367 O O . ALA B 1 118 ? -0.37 21.766 1.984 1 98.88 118 ALA B O 1
ATOM 2368 N N . VAL B 1 119 ? 0.23 22.016 4.129 1 98.75 119 VAL B N 1
ATOM 2369 C CA . VAL B 1 119 ? -1.016 21.469 4.66 1 98.75 119 VAL B CA 1
ATOM 2370 C C . VAL B 1 119 ? -2.176 22.406 4.309 1 98.75 119 VAL B C 1
ATOM 2372 O O . VAL B 1 119 ? -3.266 21.938 3.965 1 98.75 119 VAL B O 1
ATOM 2375 N N . ALA B 1 120 ? -1.95 23.672 4.348 1 98.44 120 ALA B N 1
ATOM 2376 C CA . ALA B 1 120 ? -2.977 24.641 3.945 1 98.44 120 ALA B CA 1
ATOM 2377 C C . ALA B 1 120 ? -3.342 24.469 2.473 1 98.44 120 ALA B C 1
ATOM 2379 O O . ALA B 1 120 ? -4.523 24.469 2.115 1 98.44 120 ALA B O 1
ATOM 2380 N N . ALA B 1 121 ? -2.328 24.312 1.598 1 98.81 121 ALA B N 1
ATOM 2381 C CA . ALA B 1 121 ? -2.584 24.109 0.174 1 98.81 121 ALA B CA 1
ATOM 2382 C C . ALA B 1 121 ? -3.389 22.828 -0.062 1 98.81 121 ALA B C 1
ATOM 2384 O O . ALA B 1 121 ? -4.328 22.828 -0.861 1 98.81 121 ALA B O 1
ATOM 2385 N N . ALA B 1 122 ? -3.027 21.766 0.653 1 98.75 122 ALA B N 1
ATOM 2386 C CA . ALA B 1 122 ? -3.754 20.5 0.534 1 98.75 122 ALA B CA 1
ATOM 2387 C C . ALA B 1 122 ? -5.207 20.656 0.972 1 98.75 122 ALA B C 1
ATOM 2389 O O . ALA B 1 122 ? -6.121 20.172 0.302 1 98.75 122 ALA B O 1
ATOM 2390 N N . HIS B 1 123 ? -5.41 21.344 2.07 1 98.44 123 HIS B N 1
ATOM 2391 C CA . HIS B 1 123 ? -6.758 21.516 2.596 1 98.44 123 HIS B CA 1
ATOM 2392 C C . HIS B 1 123 ? -7.59 22.422 1.683 1 98.44 123 HIS B C 1
ATOM 2394 O O . HIS B 1 123 ? -8.781 22.172 1.486 1 98.44 123 HIS B O 1
ATOM 2400 N N . ASP B 1 124 ? -6.98 23.453 1.136 1 97.81 124 ASP B N 1
ATOM 2401 C CA . ASP B 1 124 ? -7.688 24.297 0.179 1 97.81 124 ASP B CA 1
ATOM 2402 C C . ASP B 1 124 ? -8.172 23.484 -1.019 1 97.81 124 ASP B C 1
ATOM 2404 O O . ASP B 1 124 ? -9.312 23.656 -1.466 1 97.81 124 ASP B O 1
ATOM 2408 N N . TRP B 1 125 ? -7.305 22.688 -1.497 1 98.06 125 TRP B N 1
ATOM 2409 C CA . TRP B 1 125 ? -7.684 21.828 -2.611 1 98.06 125 TRP B CA 1
ATOM 2410 C C . TRP B 1 125 ? -8.828 20.906 -2.219 1 98.06 125 TRP B C 1
ATOM 2412 O O . TRP B 1 125 ? -9.812 20.766 -2.955 1 98.06 125 TRP B O 1
ATOM 2422 N N . PHE B 1 126 ? -8.688 20.234 -1.062 1 97.75 126 PHE B N 1
ATOM 2423 C CA . PHE B 1 126 ? -9.703 19.297 -0.605 1 97.75 126 PHE B CA 1
ATOM 2424 C C . PHE B 1 126 ? -11.055 19.969 -0.476 1 97.75 126 PHE B C 1
ATOM 2426 O O . PHE B 1 126 ? -12.07 19.438 -0.935 1 97.75 126 PHE B O 1
ATOM 2433 N N . ASP B 1 127 ? -11.102 21.125 0.073 1 97.19 127 ASP B N 1
ATOM 2434 C CA . ASP B 1 127 ? -12.328 21.875 0.301 1 97.19 127 ASP B CA 1
ATOM 2435 C C . ASP B 1 127 ? -13.016 22.219 -1.02 1 97.19 127 ASP B C 1
ATOM 2437 O O . ASP B 1 127 ? -14.242 22.281 -1.093 1 97.19 127 ASP B O 1
ATOM 2441 N N . ARG B 1 128 ? -12.281 22.391 -2.051 1 96.06 128 ARG B N 1
ATOM 2442 C CA . ARG B 1 128 ? -12.805 22.812 -3.344 1 96.06 128 ARG B CA 1
ATOM 2443 C C . ARG B 1 128 ? -13.234 21.609 -4.18 1 96.06 128 ARG B C 1
ATOM 2445 O O . ARG B 1 128 ? -14.172 21.703 -4.977 1 96.06 128 ARG B O 1
ATOM 2452 N N . VAL B 1 129 ? -12.641 20.531 -4.027 1 95 129 VAL B N 1
ATOM 2453 C CA . VAL B 1 129 ? -12.773 19.453 -4.992 1 95 129 VAL B CA 1
ATOM 2454 C C . VAL B 1 129 ? -13.602 18.312 -4.387 1 95 129 VAL B C 1
ATOM 2456 O O . VAL B 1 129 ? -14.438 17.719 -5.07 1 95 129 VAL B O 1
ATOM 2459 N N . ILE B 1 130 ? -13.383 17.828 -3.197 1 84.81 130 ILE B N 1
ATOM 2460 C CA . ILE B 1 130 ? -14 16.688 -2.533 1 84.81 130 ILE B CA 1
ATOM 2461 C C . ILE B 1 130 ? -15 17.188 -1.488 1 84.81 130 ILE B C 1
ATOM 2463 O O . ILE B 1 130 ? -16.156 16.75 -1.469 1 84.81 130 ILE B O 1
ATOM 2467 N N . PRO B 1 131 ? -14.969 18.203 -0.93 1 82.38 131 PRO B N 1
ATOM 2468 C CA . PRO B 1 131 ? -15.5 18.844 0.271 1 82.38 131 PRO B CA 1
ATOM 2469 C C . PRO B 1 131 ? -16.203 17.875 1.205 1 82.38 131 PRO B C 1
ATOM 2471 O O . PRO B 1 131 ? -16.641 16.797 0.771 1 82.38 131 PRO B O 1
ATOM 2474 N N . GLY B 1 132 ? -16.078 18.062 2.494 1 93 132 GLY B N 1
ATOM 2475 C CA . GLY B 1 132 ? -16.703 17.234 3.514 1 93 132 GLY B CA 1
ATOM 2476 C C . GLY B 1 132 ? -15.922 17.188 4.809 1 93 132 GLY B C 1
ATOM 2477 O O . GLY B 1 132 ? -14.961 17.938 4.988 1 93 132 GLY B O 1
ATOM 2478 N N . ARG B 1 133 ? -16.375 16.297 5.629 1 96.81 133 ARG B N 1
ATOM 2479 C CA . ARG B 1 133 ? -15.75 16.156 6.945 1 96.81 133 ARG B CA 1
ATOM 2480 C C . ARG B 1 133 ? -14.383 15.5 6.84 1 96.81 133 ARG B C 1
ATOM 2482 O O . ARG B 1 133 ? -14.195 14.562 6.059 1 96.81 133 ARG B O 1
ATOM 2489 N N . LEU B 1 134 ? -13.477 16.047 7.59 1 98.38 134 LEU B N 1
ATOM 2490 C CA . LEU B 1 134 ? -12.156 15.461 7.785 1 98.38 134 LEU B CA 1
ATOM 2491 C C . LEU B 1 134 ? -11.922 15.141 9.258 1 98.38 134 LEU B C 1
ATOM 2493 O O . LEU B 1 134 ? -12.492 15.781 10.141 1 98.38 134 LEU B O 1
ATOM 2497 N N . VAL B 1 135 ? -11.117 14.125 9.461 1 98.62 135 VAL B N 1
ATOM 2498 C CA . VAL B 1 135 ? -10.664 13.828 10.812 1 98.62 135 VAL B CA 1
ATOM 2499 C C . VAL B 1 135 ? -9.133 13.812 10.852 1 98.62 135 VAL B C 1
ATOM 2501 O O . VAL B 1 135 ? -8.484 13.852 9.805 1 98.62 135 VAL B O 1
ATOM 2504 N N . ALA B 1 136 ? -8.562 13.828 12.039 1 98.5 136 ALA B N 1
ATOM 2505 C CA . ALA B 1 136 ? -7.125 13.719 12.281 1 98.5 136 ALA B CA 1
ATOM 2506 C C . ALA B 1 136 ? -6.844 13.078 13.641 1 98.5 136 ALA B C 1
ATOM 2508 O O . ALA B 1 136 ? -7.648 13.203 14.562 1 98.5 136 ALA B O 1
ATOM 2509 N N . MET B 1 137 ? -5.797 12.398 13.695 1 98.38 137 MET B N 1
ATOM 2510 C CA . MET B 1 137 ? -5.285 11.797 14.922 1 98.38 137 MET B CA 1
ATOM 2511 C C . MET B 1 137 ? -3.891 12.32 15.25 1 98.38 137 MET B C 1
ATOM 2513 O O . MET B 1 137 ? -2.955 12.125 14.469 1 98.38 137 MET B O 1
ATOM 2517 N N . ILE B 1 138 ? -3.758 13.016 16.438 1 98.5 138 ILE B N 1
ATOM 2518 C CA . ILE B 1 138 ? -2.504 13.688 16.75 1 98.5 138 ILE B CA 1
ATOM 2519 C C . ILE B 1 138 ? -2.109 13.383 18.203 1 98.5 138 ILE B C 1
ATOM 2521 O O . ILE B 1 138 ? -2.955 13.391 19.094 1 98.5 138 ILE B O 1
ATOM 2525 N N . ALA B 1 139 ? -0.811 13.062 18.406 1 98.25 139 ALA B N 1
ATOM 2526 C CA . ALA B 1 139 ? -0.322 12.891 19.781 1 98.25 139 ALA B CA 1
ATOM 2527 C C . ALA B 1 139 ? -0.562 14.148 20.609 1 98.25 139 ALA B C 1
ATOM 2529 O O . ALA B 1 139 ? -0.301 15.266 20.141 1 98.25 139 ALA B O 1
ATOM 2530 N N . PRO B 1 140 ? -0.997 13.953 21.844 1 97.62 140 PRO B N 1
ATOM 2531 C CA . PRO B 1 140 ? -1.354 15.117 22.656 1 97.62 140 PRO B CA 1
ATOM 2532 C C . PRO B 1 140 ? -0.161 16.031 22.938 1 97.62 140 PRO B C 1
ATOM 2534 O O . PRO B 1 140 ? -0.337 17.234 23.188 1 97.62 140 PRO B O 1
ATOM 2537 N N . ASP B 1 141 ? 1.027 15.523 22.844 1 96.75 141 ASP B N 1
ATOM 2538 C CA . ASP B 1 141 ? 2.207 16.328 23.125 1 96.75 141 ASP B CA 1
ATOM 2539 C C . ASP B 1 141 ? 2.77 16.953 21.844 1 96.75 141 ASP B C 1
ATOM 2541 O O . ASP B 1 141 ? 3.75 17.703 21.906 1 96.75 141 ASP B O 1
ATOM 2545 N N . ASN B 1 142 ? 2.188 16.625 20.734 1 97.12 142 ASN B N 1
ATOM 2546 C CA . ASN B 1 142 ? 2.586 17.266 19.484 1 97.12 142 ASN B CA 1
ATOM 2547 C C . ASN B 1 142 ? 1.926 18.625 19.297 1 97.12 142 ASN B C 1
ATOM 2549 O O . ASN B 1 142 ? 1.087 18.797 18.406 1 97.12 142 ASN B O 1
ATOM 2553 N N . THR B 1 143 ? 2.402 19.594 20.031 1 96.62 143 THR B N 1
ATOM 2554 C CA . THR B 1 143 ? 1.776 20.906 20.141 1 96.62 143 THR B CA 1
ATOM 2555 C C . THR B 1 143 ? 1.806 21.625 18.797 1 96.62 143 THR B C 1
ATOM 2557 O O . THR B 1 143 ? 0.832 22.281 18.406 1 96.62 143 THR B O 1
ATOM 2560 N N . PRO B 1 144 ? 2.914 21.531 18.031 1 95.88 144 PRO B N 1
ATOM 2561 C CA . PRO B 1 144 ? 2.918 22.203 16.734 1 95.88 144 PRO B CA 1
ATOM 2562 C C . PRO B 1 144 ? 1.842 21.672 15.789 1 95.88 144 PRO B C 1
ATOM 2564 O O . PRO B 1 144 ? 1.148 22.453 15.133 1 95.88 144 PRO B O 1
ATOM 2567 N N . SER B 1 145 ? 1.632 20.375 15.703 1 97.88 145 SER B N 1
ATOM 2568 C CA . SER B 1 145 ? 0.625 19.797 14.82 1 97.88 145 SER B CA 1
ATOM 2569 C C . SER B 1 145 ? -0.786 20.109 15.305 1 97.88 145 SER B C 1
ATOM 2571 O O . SER B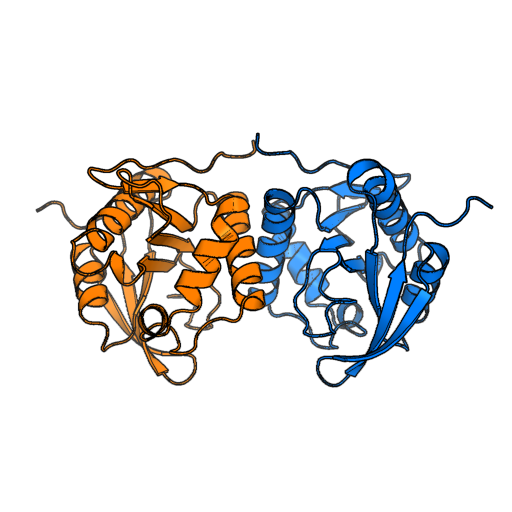 1 145 ? -1.685 20.359 14.5 1 97.88 145 SER B O 1
ATOM 2573 N N . LEU B 1 146 ? -0.931 20.094 16.625 1 98.19 146 LEU B N 1
ATOM 2574 C CA . LEU B 1 146 ? -2.23 20.453 17.188 1 98.19 146 LEU B CA 1
ATOM 2575 C C . LEU B 1 146 ? -2.592 21.891 16.844 1 98.19 146 LEU B C 1
ATOM 2577 O O . LEU B 1 146 ? -3.732 22.188 16.469 1 98.19 146 LEU B O 1
ATOM 2581 N N . GLY B 1 147 ? -1.624 22.766 17.047 1 97.5 147 GLY B N 1
ATOM 2582 C CA . GLY B 1 147 ? -1.843 24.156 16.688 1 97.5 147 GLY B CA 1
ATOM 2583 C C . GLY B 1 147 ? -2.189 24.344 15.219 1 97.5 147 GLY B C 1
ATOM 2584 O O . GLY B 1 147 ? -3.094 25.109 14.875 1 97.5 147 GLY B O 1
ATOM 2585 N N . LEU B 1 148 ? -1.489 23.656 14.312 1 97.62 148 LEU B N 1
ATOM 2586 C CA . LEU B 1 148 ? -1.767 23.703 12.883 1 97.62 148 LEU B CA 1
ATOM 2587 C C . LEU B 1 148 ? -3.174 23.188 12.586 1 97.62 148 LEU B C 1
ATOM 2589 O O . LEU B 1 148 ? -3.924 23.828 11.836 1 97.62 148 LEU B O 1
ATOM 2593 N N . ALA B 1 149 ? -3.549 22.078 13.188 1 98.25 149 ALA B N 1
ATOM 2594 C CA . ALA B 1 149 ? -4.891 21.531 13.008 1 98.25 149 ALA B CA 1
ATOM 2595 C C . ALA B 1 149 ? -5.953 22.531 13.445 1 98.25 149 ALA B C 1
ATOM 2597 O O . ALA B 1 149 ? -6.953 22.734 12.75 1 98.25 149 ALA B O 1
ATOM 2598 N N . GLN B 1 150 ? -5.734 23.125 14.547 1 97.44 150 GLN B N 1
ATOM 2599 C CA . GLN B 1 150 ? -6.672 24.125 15.047 1 97.44 150 GLN B CA 1
ATOM 2600 C C . GLN B 1 150 ? -6.832 25.281 14.062 1 97.44 150 GLN B C 1
ATOM 2602 O O . GLN B 1 150 ? -7.945 25.734 13.805 1 97.44 150 GLN B O 1
ATOM 2607 N N . SER B 1 151 ? -5.762 25.734 13.539 1 96.44 151 SER B N 1
ATOM 2608 C CA . SER B 1 151 ? -5.785 26.844 12.594 1 96.44 151 SER B CA 1
ATOM 2609 C C . SER B 1 151 ? -6.535 26.469 11.32 1 96.44 151 SER B C 1
ATOM 2611 O O . SER B 1 151 ? -6.988 27.344 10.586 1 96.44 151 SER B O 1
ATOM 2613 N N . LEU B 1 152 ? -6.668 25.25 11.016 1 97.31 152 LEU B N 1
ATOM 2614 C CA . LEU B 1 152 ? -7.332 24.75 9.812 1 97.31 152 LEU B CA 1
ATOM 2615 C C . LEU B 1 152 ? -8.797 24.422 10.094 1 97.31 152 LEU B C 1
ATOM 2617 O O . LEU B 1 152 ? -9.516 23.953 9.211 1 97.31 152 LEU B O 1
ATOM 2621 N N . GLY B 1 153 ? -9.211 24.562 11.32 1 97.25 153 GLY B N 1
ATOM 2622 C CA . GLY B 1 153 ? -10.617 24.406 11.656 1 97.25 153 GLY B CA 1
ATOM 2623 C C . GLY B 1 153 ? -10.914 23.094 12.359 1 97.25 153 GLY B C 1
ATOM 2624 O O . GLY B 1 153 ? -12.078 22.75 12.594 1 97.25 153 GLY B O 1
ATOM 2625 N N . TYR B 1 154 ? -9.906 22.328 12.75 1 98.44 154 TYR B N 1
ATOM 2626 C CA . TYR B 1 154 ? -10.133 21.094 13.492 1 98.44 154 TYR B CA 1
ATOM 2627 C C . TYR B 1 154 ? -10.484 21.375 14.945 1 98.44 154 TYR B C 1
ATOM 2629 O O . TYR B 1 154 ? -9.938 22.312 15.547 1 98.44 154 TYR B O 1
ATOM 2637 N N . ARG B 1 155 ? -11.352 20.516 15.461 1 97.94 155 ARG B N 1
ATOM 2638 C CA . ARG B 1 155 ? -11.711 20.531 16.875 1 97.94 155 ARG B CA 1
ATOM 2639 C C . ARG B 1 155 ? -11.562 19.156 17.5 1 97.94 155 ARG B C 1
ATOM 2641 O O . ARG B 1 155 ? -11.859 18.141 16.859 1 97.94 155 ARG B O 1
ATOM 2648 N N . PRO B 1 156 ? -11.172 19.094 18.766 1 98.06 156 PRO B N 1
ATOM 2649 C CA . PRO B 1 156 ? -11.055 17.797 19.422 1 98.06 156 PRO B CA 1
ATOM 2650 C C . PRO B 1 156 ? -12.406 17.094 19.562 1 98.06 156 PRO B C 1
ATOM 2652 O O . PRO B 1 156 ? -13.406 17.734 19.875 1 98.06 156 PRO B O 1
ATOM 2655 N N . MET B 1 157 ? -12.359 15.844 19.234 1 98.19 157 MET B N 1
ATOM 2656 C CA . MET B 1 157 ? -13.516 14.992 19.469 1 98.19 157 MET B CA 1
ATOM 2657 C C . MET B 1 157 ? -13.398 14.266 20.797 1 98.19 157 MET B C 1
ATOM 2659 O O . MET B 1 157 ? -14.32 14.305 21.609 1 98.19 157 MET B O 1
ATOM 2663 N N . ARG B 1 158 ? -12.359 13.57 20.984 1 98.12 158 ARG B N 1
ATOM 2664 C CA . ARG B 1 158 ? -12.094 12.797 22.188 1 98.12 158 ARG B CA 1
ATOM 2665 C C . ARG B 1 158 ? -10.648 12.305 22.219 1 98.12 158 ARG B C 1
ATOM 2667 O O . ARG B 1 158 ? -9.945 12.367 21.203 1 98.12 158 ARG B O 1
ATOM 2674 N N . GLU B 1 159 ? -10.258 11.906 23.438 1 97.88 159 GLU B N 1
ATOM 2675 C CA . GLU B 1 159 ? -8.984 11.211 23.609 1 97.88 159 GLU B CA 1
ATOM 2676 C C . GLU B 1 159 ? -9.141 9.703 23.406 1 97.88 159 GLU B C 1
ATOM 2678 O O . GLU B 1 159 ? -10.211 9.148 23.656 1 97.88 159 GLU B O 1
ATOM 2683 N N . ALA B 1 160 ? -8.125 9.109 22.875 1 97.62 160 ALA B N 1
ATOM 2684 C CA . ALA B 1 160 ? -8.102 7.664 22.656 1 97.62 160 ALA B CA 1
ATOM 2685 C C . ALA B 1 160 ? -6.68 7.117 22.781 1 97.62 160 ALA B C 1
ATOM 2687 O O . ALA B 1 160 ? -5.762 7.84 23.172 1 97.62 160 ALA B O 1
ATOM 2688 N N . GLU B 1 161 ? -6.551 5.836 22.719 1 96.56 161 GLU B N 1
ATOM 2689 C CA . GLU B 1 161 ? -5.258 5.16 22.672 1 96.56 161 GLU B CA 1
ATOM 2690 C C . GLU B 1 161 ? -5.059 4.441 21.328 1 96.56 161 GLU B C 1
ATOM 2692 O O . GLU B 1 161 ? -5.98 3.799 20.828 1 96.56 161 GLU B O 1
ATOM 2697 N N . PHE B 1 162 ? -3.953 4.598 20.828 1 94.62 162 PHE B N 1
ATOM 2698 C CA . PHE B 1 162 ? -3.59 3.9 19.594 1 94.62 162 PHE B CA 1
ATOM 2699 C C . PHE B 1 162 ? -2.15 3.404 19.656 1 94.62 162 PHE B C 1
ATOM 2701 O O . PHE B 1 162 ? -1.229 4.184 19.906 1 94.62 162 PHE B O 1
ATOM 2708 N N . GLY B 1 163 ? -2.014 2.121 19.391 1 92.25 163 GLY B N 1
ATOM 2709 C CA . GLY B 1 163 ? -0.685 1.538 19.484 1 92.25 163 GLY B CA 1
ATOM 2710 C C . GLY B 1 163 ? -0.055 1.703 20.859 1 92.25 163 GLY B C 1
ATOM 2711 O O . GLY B 1 163 ? 1.154 1.916 20.969 1 92.25 163 GLY B O 1
ATOM 2712 N N . GLY B 1 164 ? -0.834 1.719 21.812 1 93.94 164 GLY B N 1
ATOM 2713 C CA . GLY B 1 164 ? -0.364 1.83 23.188 1 93.94 164 GLY B CA 1
ATOM 2714 C C . GLY B 1 164 ? -0.027 3.254 23.594 1 93.94 164 GLY B C 1
ATOM 2715 O O . GLY B 1 164 ? 0.56 3.482 24.656 1 93.94 164 GLY B O 1
ATOM 2716 N N . ARG B 1 165 ? -0.373 4.242 22.781 1 95.94 165 ARG B N 1
ATOM 2717 C CA . ARG B 1 165 ? -0.038 5.637 23.047 1 95.94 165 ARG B CA 1
ATOM 2718 C C . ARG B 1 165 ? -1.286 6.512 23.031 1 95.94 165 ARG B C 1
ATOM 2720 O O . ARG B 1 165 ? -2.232 6.238 22.297 1 95.94 165 ARG B O 1
ATOM 2727 N N . PRO B 1 166 ? -1.241 7.539 23.859 1 97.12 166 PRO B N 1
ATOM 2728 C CA . PRO B 1 166 ? -2.377 8.461 23.828 1 97.12 166 PRO B CA 1
ATOM 2729 C C . PRO B 1 166 ? -2.443 9.273 22.531 1 97.12 166 PRO B C 1
ATOM 2731 O O . PRO B 1 166 ? -1.406 9.68 22 1 97.12 166 PRO B O 1
ATOM 2734 N N . VAL B 1 167 ? -3.715 9.445 22.047 1 98 167 VAL B N 1
ATOM 2735 C CA . VAL B 1 167 ? -3.932 10.273 20.859 1 98 167 VAL B CA 1
ATOM 2736 C C . VAL B 1 167 ? -5.16 11.156 21.062 1 98 167 VAL B C 1
ATOM 2738 O O . VAL B 1 167 ? -6.082 10.789 21.797 1 98 167 VAL B O 1
ATOM 2741 N N . THR B 1 168 ? -5.094 12.281 20.5 1 98.62 168 THR B N 1
ATOM 2742 C CA . THR B 1 168 ? -6.262 13.141 20.391 1 98.62 168 THR B CA 1
ATOM 2743 C C . THR B 1 168 ? -6.922 12.984 19.031 1 98.62 168 THR B C 1
ATOM 2745 O O . THR B 1 168 ? -6.27 13.156 17.984 1 98.62 168 THR B O 1
ATOM 2748 N N . LEU B 1 169 ? -8.18 12.555 19.016 1 98.75 169 LEU B N 1
ATOM 2749 C CA . LEU B 1 169 ? -8.953 12.508 17.781 1 98.75 169 LEU B CA 1
ATOM 2750 C C . LEU B 1 169 ? -9.633 13.844 17.5 1 98.75 169 LEU B C 1
ATOM 2752 O O . LEU B 1 169 ? -10.266 14.422 18.391 1 98.75 169 LEU B O 1
ATOM 2756 N N . LEU B 1 170 ? -9.438 14.383 16.297 1 98.81 170 LEU B N 1
ATOM 2757 C CA . LEU B 1 170 ? -9.969 15.68 15.906 1 98.81 170 LEU B CA 1
ATOM 2758 C C . LEU B 1 170 ? -10.883 15.555 14.688 1 98.81 170 LEU B C 1
ATOM 2760 O O . LEU B 1 170 ? -10.773 14.594 13.922 1 98.81 170 LEU B O 1
ATOM 2764 N N . ARG B 1 171 ? -11.773 16.531 14.523 1 98.31 171 ARG B N 1
ATOM 2765 C CA . ARG B 1 171 ? -12.633 16.578 13.352 1 98.31 171 ARG B CA 1
ATOM 2766 C C . ARG B 1 171 ? -12.734 18 12.797 1 98.31 171 ARG B C 1
ATOM 2768 O O . ARG B 1 171 ? -12.578 18.969 13.539 1 98.31 171 ARG B O 1
ATOM 2775 N N . ARG B 1 172 ? -12.953 18.094 11.539 1 97.62 172 ARG B N 1
ATOM 2776 C CA . ARG B 1 172 ? -13.203 19.328 10.82 1 97.62 172 ARG B CA 1
ATOM 2777 C C . ARG B 1 172 ? -14.359 19.156 9.836 1 97.62 172 ARG B C 1
ATOM 2779 O O . ARG B 1 172 ? -14.336 18.266 8.984 1 97.62 172 ARG B O 1
ATOM 2786 N N . ASP B 1 173 ? -15.406 19.984 9.883 1 94.5 173 ASP B N 1
ATOM 2787 C CA . ASP B 1 173 ? -16.625 19.812 9.086 1 94.5 173 ASP B CA 1
ATOM 2788 C C . ASP B 1 173 ? -16.562 20.672 7.828 1 94.5 173 ASP B C 1
ATOM 2790 O O . ASP B 1 173 ? -17.516 20.672 7.031 1 94.5 173 ASP B O 1
ATOM 2794 N N . GLY B 1 174 ? -15.547 21.344 7.566 1 88.44 174 GLY B N 1
ATOM 2795 C CA . GLY B 1 174 ? -15.391 22.234 6.438 1 88.44 174 GLY B CA 1
ATOM 2796 C C . GLY B 1 174 ? -14.367 23.328 6.68 1 88.44 174 GLY B C 1
ATOM 2797 O O . GLY B 1 174 ? -13.68 23.328 7.707 1 88.44 174 GLY B O 1
ATOM 2798 N N . PRO B 1 175 ? -14.227 24.188 5.586 1 83.75 175 PRO B N 1
ATOM 2799 C CA . PRO B 1 175 ? -13.242 25.266 5.762 1 83.75 175 PRO B CA 1
ATOM 2800 C C . PRO B 1 175 ? -13.57 26.172 6.941 1 83.75 175 PRO B C 1
ATOM 2802 O O . PRO B 1 175 ? -14.742 26.375 7.266 1 83.75 175 PRO B O 1
ATOM 2805 N N . PRO B 1 176 ? -12.5 26.516 7.609 1 74.88 176 PRO B N 1
ATOM 2806 C CA . PRO B 1 176 ? -12.742 27.469 8.703 1 74.88 176 PRO B CA 1
ATOM 2807 C C . PRO B 1 176 ? -13.398 28.766 8.227 1 74.88 176 PRO B C 1
ATOM 2809 O O . PRO B 1 176 ? -13.242 29.141 7.07 1 74.88 176 PRO B O 1
ATOM 2812 N N . ALA B 1 177 ? -14.422 29.234 9.086 1 67.38 177 ALA B N 1
ATOM 2813 C CA . ALA B 1 177 ? -15.109 30.484 8.773 1 67.38 177 ALA B CA 1
ATOM 2814 C C . ALA B 1 177 ? -14.117 31.594 8.453 1 67.38 177 ALA B C 1
ATOM 2816 O O . ALA B 1 177 ? -13.047 31.672 9.062 1 67.38 177 ALA B O 1
ATOM 2817 N N . ARG B 1 178 ? -14.055 32.031 7.07 1 58.62 178 ARG B N 1
ATOM 2818 C CA . ARG B 1 178 ? -13.203 33.156 6.699 1 58.62 178 ARG B CA 1
ATOM 2819 C C . ARG B 1 178 ? -13.281 34.25 7.742 1 58.62 178 ARG B C 1
ATOM 2821 O O . ARG B 1 178 ? -14.375 34.625 8.18 1 58.62 178 ARG B O 1
ATOM 2828 N N . ARG B 1 179 ? -12.141 34.5 8.5 1 46.16 179 ARG B N 1
ATOM 2829 C CA . ARG B 1 179 ? -12.141 35.719 9.312 1 46.16 179 ARG B CA 1
ATOM 2830 C C . ARG B 1 179 ? -12.102 36.938 8.43 1 46.16 179 ARG B C 1
ATOM 2832 O O . ARG B 1 179 ? -11.555 36.906 7.324 1 46.16 179 ARG B O 1
#

pLDDT: mean 95.47, std 8.31, range [40.22, 98.94]

Sequence (358 aa):
MIRSIPILNTGRLRLVGMRPEDFDRYAEIWADEQVVRHIGGKPRSRGECWDAFLRNEGHWHMTGFGQWGVVLQKTRRLVGQAGFFYSSRDMGPDFDAYPEAGWVLAPEAQGQGLGREAVAAAHDWFDRVIPGRLVAMIAPDNTPSLGLAQSLGYRPMREAEFGGRPVTLLRRDGPPARRMIRSIPILNTGRLRLVGMRPEDFDRYAEIWADEQVVRHIGGKPRSRGECWDAFLRNEGHWHMTGFGQWGVVLQKTRRLVGQAGFFYSSRDMGPDFDAYPEAGWVLAPEAQGQGLGREAVAAAHDWFDRVIPGRLVAMIAPDNTPSLGLAQSLGYRPMREAEFGGRPVTLLRRDGPPARR

Solvent-accessible surface area (backbone atoms only — not comparable to full-atom values): 19662 Å² total; per-residue (Å²): 125,91,71,76,68,70,72,47,76,58,97,60,37,35,33,29,61,74,52,64,86,45,45,66,59,51,35,53,44,49,41,30,58,82,55,17,53,65,55,91,58,53,53,46,51,67,49,58,35,49,51,51,53,19,27,37,52,12,34,31,72,57,68,75,47,33,48,24,31,31,22,34,59,90,77,65,41,76,39,35,32,35,30,36,43,78,53,69,76,83,72,46,74,93,44,42,74,33,40,28,50,50,73,54,51,29,75,91,48,54,96,69,59,49,63,60,54,52,48,50,53,45,49,54,49,41,56,72,73,71,51,57,56,34,25,36,75,42,30,76,81,40,55,71,60,51,51,52,40,43,75,56,36,37,40,82,72,47,77,49,72,54,94,90,34,66,28,33,34,29,36,22,77,42,76,50,79,83,126,124,90,70,75,68,70,72,47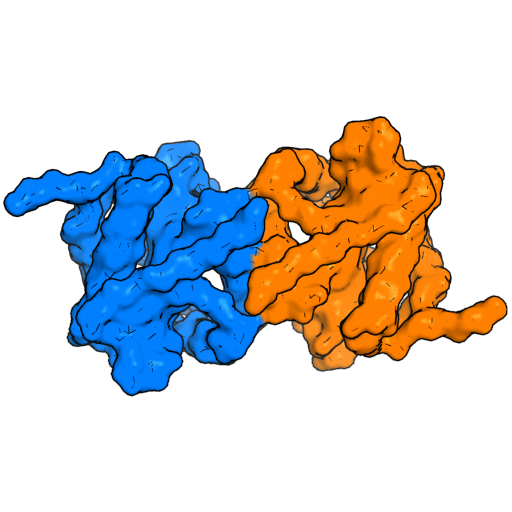,78,58,96,60,36,35,32,29,62,73,52,64,85,45,46,66,60,52,35,53,43,48,43,30,58,82,55,18,52,67,55,90,57,52,52,45,52,66,50,57,36,49,51,52,54,19,28,36,50,11,33,29,72,57,68,74,48,35,46,24,32,32,22,34,59,90,76,66,41,76,41,35,34,35,29,36,43,76,53,69,77,83,71,45,73,93,44,42,73,32,40,28,50,50,72,53,52,29,75,91,50,54,96,67,59,49,62,60,55,52,45,50,54,46,48,54,50,41,56,71,72,71,51,57,56,36,25,35,76,42,30,76,83,41,54,70,60,51,52,52,39,43,74,56,37,37,42,82,72,47,79,49,73,55,95,88,34,66,28,34,34,28,36,22,77,42,78,52,80,84,127

Foldseek 3Di:
DQDADDWFDDPFKIWHLDDPVQLVVQLVQQQDQVFCCFPLSHRDDSVSSVVVSVVQNVQCRVPVWGKTFIATPVVRHGFWIWTWGQDDQVPDCVANVAIEIDITGHPVPPPPCSRLRVHVRRQVVCQPPVNFKYKYKTAPPPVVVVVSCVVQAKDWDDWDDGSNGIITIIMHGHGDDDD/DQDADDWFDDPFKIWHLDDPVQLVVQLVQQQDQVFCCFPLNHRDDSVSSVVVSVVQVVQCRVPVWGKTFIATPVVRHGFWIWTWGQDDQPPDCVANVAIEIDITGHPVPPPPCSRLRVHVRRQVVCQPPVNFKYKYKTAPPPVVVVVSCVVQAKDFDDWDDGSNGIITIIMHGHGDDDD